Protein AF-A0A7S1KVF6-F1 (afdb_monomer)

Secondary structure (DSSP, 8-state):
---PPPPP-----B----TT-TT---S-HHHHHHHHHHHHTT------TT--EEEEEEEEEGGG--HHHHIIIIIIHHHHTT-EEEEEEEEE--SS-TTT----TTS------GGGTT--HHHHHHHHHHHHHHTT-EEEEEEEESSPPPPPPPPPTTSHHHHHHGGGGSSS-TTT-HHHHHHHHHHHHHHHHHHHHHHHHHHHT---SEEEEEETT----S---GGGS---SS--EEEEE-TTTSSEEEEEEEE-HHHH-

Nearest PDB structures (foldseek):
  7zht-assembly1_A  TM=3.539E-01  e=1.916E+00  Leishmania donovani
  7q6m-assembly1_D  TM=4.493E-01  e=3.341E+00  Yersinia pseudotuberculosis
  8e0u-assembly1_A  TM=3.304E-01  e=4.550E+00  Escherichia coli K-12
  6zjh-assembly1_AAA  TM=2.908E-01  e=3.141E+00  Thermoproteus uzoniensis 768-20

Radius of gyration: 19.55 Å; Cα contacts (8 Å, |Δi|>4): 368; chains: 1; bounding box: 55×50×43 Å

Sequence (261 aa):
KGWAAGPAAADYQTGVANESNASLLGPGWREFKTWLGDASEGKAWGPSPGRPKLAIMLTGLLDRLLLPELLRNVVAASGLQGYDVDIFASFVVDESKSNESHNYGYLSKFVGEPMFKGMGPSNITQAFKRDVERVGGRVARIDVFTQEEDIDPLPEKDSPIFKSRRSRFSEYSPYFTTVGKNVLRRYKTLNGLRQSVEAEAKTMGKNYTWVLEIREDLLWIAPLNLTAFAASRAPQLYAVDCLLYGGLNDKALVYNQEAAS

Organism: Alexandrium catenella (NCBI:txid2925)

Mean predicted aligned error: 9.72 Å

Structure (mmCIF, N/CA/C/O backbone):
data_AF-A0A7S1KVF6-F1
#
_entry.id   AF-A0A7S1KVF6-F1
#
loop_
_atom_site.group_PDB
_atom_site.id
_atom_site.type_symbol
_atom_site.label_atom_id
_atom_site.label_alt_id
_atom_site.label_comp_id
_atom_site.label_asym_id
_atom_site.label_entity_id
_atom_site.label_seq_id
_atom_site.pdbx_PDB_ins_code
_atom_site.Cartn_x
_atom_site.Cartn_y
_atom_site.Cartn_z
_atom_site.occupancy
_atom_site.B_iso_or_equiv
_atom_site.auth_seq_id
_atom_site.auth_comp_id
_atom_site.auth_asym_id
_atom_site.auth_atom_id
_atom_site.pdbx_PDB_model_num
ATOM 1 N N . LYS A 1 1 ? 10.848 26.286 -7.974 1.00 33.97 1 LYS A N 1
ATOM 2 C CA . LYS A 1 1 ? 9.884 26.088 -6.864 1.00 33.97 1 LYS A CA 1
ATOM 3 C C . LYS A 1 1 ? 10.521 25.086 -5.910 1.00 33.97 1 LYS A C 1
ATOM 5 O O . LYS A 1 1 ? 10.804 23.979 -6.343 1.00 33.97 1 LYS A O 1
ATOM 10 N N . GLY A 1 2 ? 10.943 25.552 -4.732 1.00 29.69 2 GLY A N 1
ATOM 11 C CA . GLY A 1 2 ? 11.853 24.830 -3.838 1.00 29.69 2 GLY A CA 1
ATOM 12 C C . GLY A 1 2 ? 11.190 23.642 -3.146 1.00 29.69 2 GLY A C 1
ATOM 13 O O . GLY A 1 2 ? 10.033 23.728 -2.750 1.00 29.69 2 GLY A O 1
ATOM 14 N N . TRP A 1 3 ? 11.937 22.548 -3.016 1.00 25.58 3 TRP A N 1
ATOM 15 C CA . TRP A 1 3 ? 11.570 21.409 -2.183 1.00 25.58 3 TRP A CA 1
ATOM 16 C C . TRP A 1 3 ? 11.795 21.816 -0.726 1.00 25.58 3 TRP A C 1
ATOM 18 O O . TRP A 1 3 ? 12.932 22.068 -0.324 1.00 25.58 3 TRP A O 1
ATOM 28 N N . ALA A 1 4 ? 10.712 21.951 0.037 1.00 26.39 4 ALA A N 1
ATOM 29 C CA . ALA A 1 4 ? 10.795 22.193 1.469 1.00 26.39 4 ALA A CA 1
ATOM 30 C C . ALA A 1 4 ? 11.487 21.000 2.145 1.00 26.39 4 ALA A C 1
ATOM 32 O O . ALA A 1 4 ? 11.212 19.842 1.823 1.00 26.39 4 ALA A O 1
ATOM 33 N N . ALA A 1 5 ? 12.410 21.292 3.060 1.00 27.08 5 ALA A N 1
ATOM 34 C CA . ALA A 1 5 ? 12.981 20.289 3.943 1.00 27.08 5 ALA A CA 1
ATOM 35 C C . ALA A 1 5 ? 11.838 19.645 4.743 1.00 27.08 5 ALA A C 1
ATOM 37 O O . ALA A 1 5 ? 11.073 20.350 5.399 1.00 27.08 5 ALA A O 1
ATOM 38 N N . GLY A 1 6 ? 11.698 18.322 4.633 1.00 26.36 6 GLY A N 1
ATOM 39 C CA . GLY A 1 6 ? 10.741 17.564 5.436 1.00 26.36 6 GLY A CA 1
ATOM 40 C C . GLY A 1 6 ? 11.032 17.711 6.937 1.00 26.36 6 GLY A C 1
ATOM 41 O O . GLY A 1 6 ? 12.170 18.024 7.303 1.00 26.36 6 GLY A O 1
ATOM 42 N N . PRO A 1 7 ? 10.021 17.510 7.799 1.00 28.55 7 PRO A N 1
ATOM 43 C CA . PRO A 1 7 ? 10.177 17.634 9.244 1.00 28.55 7 PRO A CA 1
ATOM 44 C C . PRO A 1 7 ? 11.240 16.668 9.792 1.00 28.55 7 PRO A C 1
ATOM 46 O O . PRO A 1 7 ? 11.512 15.610 9.219 1.00 28.55 7 PRO A O 1
ATOM 49 N N . ALA A 1 8 ? 11.866 17.075 10.900 1.00 27.84 8 ALA A N 1
ATOM 50 C CA . ALA A 1 8 ? 12.828 16.271 11.646 1.00 27.84 8 ALA A CA 1
ATOM 51 C C . ALA A 1 8 ? 12.210 14.920 12.045 1.00 27.84 8 ALA A C 1
ATOM 53 O O . ALA A 1 8 ? 11.024 14.852 12.361 1.00 27.84 8 ALA A O 1
ATOM 54 N N . ALA A 1 9 ? 13.014 13.853 12.002 1.00 30.78 9 ALA A N 1
ATOM 55 C CA . ALA A 1 9 ? 12.584 12.500 12.335 1.00 30.78 9 ALA A CA 1
ATOM 56 C C . ALA A 1 9 ? 11.968 12.467 13.743 1.00 30.78 9 ALA A C 1
ATOM 58 O O . ALA A 1 9 ? 12.658 12.747 14.720 1.00 30.78 9 ALA A O 1
ATOM 59 N N . ALA A 1 10 ? 10.673 12.158 13.829 1.00 33.38 10 ALA A N 1
ATOM 60 C CA . ALA A 1 10 ? 10.020 11.853 15.091 1.00 33.38 10 ALA A CA 1
ATOM 61 C C . ALA A 1 10 ? 10.620 10.565 15.680 1.00 33.38 10 ALA A C 1
ATOM 63 O O . ALA A 1 10 ? 10.941 9.634 14.937 1.00 33.38 10 ALA A O 1
ATOM 64 N N . ASP A 1 11 ? 10.767 10.513 17.004 1.00 34.38 11 ASP A N 1
ATOM 65 C CA . ASP A 1 11 ? 11.158 9.303 17.729 1.00 34.38 11 ASP A CA 1
ATOM 66 C C . ASP A 1 11 ? 10.032 8.261 17.615 1.00 34.38 11 ASP A C 1
ATOM 68 O O . ASP A 1 11 ? 9.058 8.279 18.368 1.00 34.38 11 ASP A O 1
ATOM 72 N N . TYR A 1 12 ? 10.136 7.360 16.635 1.00 35.31 12 TYR A N 1
ATOM 73 C CA . TYR A 1 12 ? 9.217 6.233 16.493 1.00 35.31 12 TYR A CA 1
ATOM 74 C C . TYR A 1 12 ? 9.529 5.184 17.564 1.00 35.31 12 TYR A C 1
ATOM 76 O O . TYR A 1 12 ? 10.631 4.634 17.601 1.00 35.31 12 TYR A O 1
ATOM 84 N N . GLN A 1 13 ? 8.552 4.847 18.407 1.00 39.88 13 GLN A N 1
ATOM 85 C CA . GLN A 1 13 ? 8.639 3.623 19.201 1.00 39.88 13 GLN A CA 1
ATOM 86 C C . GLN A 1 13 ? 8.411 2.425 18.273 1.00 39.88 13 GLN A C 1
ATOM 88 O O . GLN A 1 13 ? 7.281 2.132 17.885 1.00 39.88 13 GLN A O 1
ATOM 93 N N . THR A 1 14 ? 9.485 1.728 17.902 1.00 41.75 14 THR A N 1
ATOM 94 C CA . THR A 1 14 ? 9.395 0.463 17.164 1.00 41.75 14 THR A CA 1
ATOM 95 C C . THR A 1 14 ? 8.993 -0.647 18.127 1.00 41.75 14 THR A C 1
ATOM 97 O O . THR A 1 14 ? 9.817 -1.165 18.881 1.00 41.75 14 THR A O 1
ATOM 100 N N . GLY A 1 15 ? 7.709 -0.998 18.133 1.00 43.75 15 GLY A N 1
ATOM 101 C CA . GLY A 1 15 ? 7.232 -2.205 18.798 1.00 43.75 15 GLY A CA 1
ATOM 102 C C . GLY A 1 15 ? 7.546 -3.424 17.937 1.00 43.75 15 GLY A C 1
ATOM 103 O O . GLY A 1 15 ? 6.898 -3.624 16.913 1.00 43.75 15 GLY A O 1
ATOM 104 N N . VAL A 1 16 ? 8.520 -4.240 18.341 1.00 40.75 16 VAL A N 1
ATOM 105 C CA . VAL A 1 16 ? 8.741 -5.565 17.743 1.00 40.75 16 VAL A CA 1
ATOM 106 C C . VAL A 1 16 ? 7.695 -6.511 18.330 1.00 40.75 16 VAL A C 1
ATOM 108 O O . VAL A 1 16 ? 7.648 -6.724 19.544 1.00 40.75 16 VAL A O 1
ATOM 111 N N . ALA A 1 17 ? 6.815 -7.048 17.487 1.00 41.59 17 ALA A N 1
ATOM 112 C CA . ALA A 1 17 ? 5.884 -8.086 17.905 1.00 41.59 17 ALA A CA 1
ATOM 113 C C . ALA A 1 17 ? 6.669 -9.396 18.090 1.00 41.59 17 ALA A C 1
ATOM 115 O O . ALA A 1 17 ? 7.016 -10.051 17.114 1.00 41.59 17 ALA A O 1
ATOM 116 N N . ASN A 1 18 ? 6.977 -9.763 19.339 1.00 33.62 18 ASN A N 1
ATOM 117 C CA . ASN A 1 18 ? 7.658 -11.024 19.651 1.00 33.62 18 ASN A CA 1
ATOM 118 C C . ASN A 1 18 ? 6.886 -12.242 19.101 1.00 33.62 18 ASN A C 1
ATOM 120 O O . ASN A 1 18 ? 5.662 -12.327 19.225 1.00 33.62 18 ASN A O 1
ATOM 124 N N . GLU A 1 19 ? 7.629 -13.227 18.584 1.00 34.41 19 GLU A N 1
ATOM 125 C CA . GLU A 1 19 ? 7.144 -14.491 17.996 1.00 34.41 19 GLU A CA 1
ATOM 126 C C . GLU A 1 19 ? 6.328 -15.393 18.954 1.00 34.41 19 GLU A C 1
ATOM 128 O O . GLU A 1 19 ? 5.791 -16.417 18.538 1.00 34.41 19 GLU A O 1
ATOM 133 N N . SER A 1 20 ? 6.167 -15.033 20.232 1.00 34.28 20 SER A N 1
ATOM 134 C CA . SER A 1 20 ? 5.400 -15.820 21.209 1.00 34.28 20 SER A CA 1
ATOM 135 C C . SER A 1 20 ? 3.870 -15.687 21.093 1.00 34.28 20 SER A C 1
ATOM 137 O O . SER A 1 20 ? 3.145 -16.348 21.836 1.00 34.28 20 SER A O 1
ATOM 139 N N . ASN A 1 21 ? 3.350 -14.907 20.138 1.00 37.34 21 ASN A N 1
ATOM 140 C CA . ASN A 1 21 ? 1.911 -14.749 19.883 1.00 37.34 21 ASN A CA 1
ATOM 141 C C . ASN A 1 21 ? 1.378 -15.734 18.824 1.00 37.34 21 ASN A C 1
ATOM 143 O O . ASN A 1 21 ? 0.768 -15.348 17.827 1.00 37.34 21 ASN A O 1
ATOM 147 N N . ALA A 1 22 ? 1.519 -17.037 19.078 1.00 30.42 22 ALA A N 1
ATOM 148 C CA . ALA A 1 22 ? 0.840 -18.093 18.311 1.00 30.42 22 ALA A CA 1
ATOM 149 C C . ALA A 1 22 ? -0.709 -18.059 18.433 1.00 30.42 22 ALA A C 1
ATOM 151 O O . ALA A 1 22 ? -1.401 -18.898 17.861 1.00 30.42 22 ALA A O 1
ATOM 152 N N . SER A 1 23 ? -1.271 -17.078 19.150 1.00 33.62 23 SER A N 1
ATOM 153 C CA . SER A 1 23 ? -2.709 -16.815 19.304 1.00 33.62 23 SER A CA 1
ATOM 154 C C . SER A 1 23 ? -3.305 -15.879 18.237 1.00 33.62 23 SER A C 1
ATOM 156 O O . SER A 1 23 ? -4.476 -15.520 18.328 1.00 33.62 23 SER A O 1
ATOM 158 N N . LEU A 1 24 ? -2.541 -15.491 17.207 1.00 40.56 24 LEU A N 1
ATOM 159 C CA . LEU A 1 24 ? -3.017 -14.641 16.099 1.00 40.56 24 LEU A CA 1
ATOM 160 C C . LEU A 1 24 ? -3.924 -15.366 15.085 1.00 40.56 24 LEU A C 1
ATOM 162 O O . LEU A 1 24 ? -4.437 -14.739 14.160 1.00 40.56 24 LEU A O 1
ATOM 166 N N . LEU A 1 25 ? -4.135 -16.675 15.237 1.00 40.75 25 LEU A N 1
ATOM 167 C CA . LEU A 1 25 ? -4.998 -17.454 14.353 1.00 40.75 25 LEU A CA 1
ATOM 168 C C . LEU A 1 25 ? -6.457 -17.336 14.807 1.00 40.75 25 LEU A C 1
ATOM 170 O O . LEU A 1 25 ? -6.863 -17.916 15.812 1.00 40.75 25 LEU A O 1
ATOM 174 N N . GLY A 1 26 ? -7.233 -16.557 14.053 1.00 45.88 26 GLY A N 1
ATOM 175 C CA . GLY A 1 26 ? -8.686 -16.477 14.189 1.00 45.88 26 GLY A CA 1
ATOM 176 C C . GLY A 1 26 ? -9.415 -17.789 13.833 1.00 45.88 26 GLY A C 1
ATOM 177 O O . GLY A 1 26 ? -8.770 -18.787 13.502 1.00 45.88 26 GLY A O 1
ATOM 178 N N . PRO A 1 27 ? -10.762 -17.790 13.896 1.00 43.47 27 PRO A N 1
ATOM 179 C CA . PRO A 1 27 ? -11.612 -18.952 13.617 1.00 43.47 27 PRO A CA 1
ATOM 180 C C . PRO A 1 27 ? -11.257 -19.690 12.311 1.00 43.47 27 PRO A C 1
ATOM 182 O O . PRO A 1 27 ? -10.791 -19.101 11.332 1.00 43.47 27 PRO A O 1
ATOM 185 N N . GLY A 1 28 ? -11.442 -21.010 12.313 1.00 49.34 28 GLY A N 1
ATOM 186 C CA . GLY A 1 28 ? -10.922 -21.920 11.294 1.00 49.34 28 GLY A CA 1
ATOM 187 C C . GLY A 1 28 ? -11.651 -21.840 9.946 1.00 49.34 28 GLY A C 1
ATOM 188 O O . GLY A 1 28 ? -12.808 -21.449 9.840 1.00 49.34 28 GLY A O 1
ATOM 189 N N . TRP A 1 29 ? -10.996 -22.314 8.879 1.00 46.66 29 TRP A N 1
ATOM 190 C CA . TRP A 1 29 ? -11.470 -22.284 7.478 1.00 46.66 29 TRP A CA 1
ATOM 191 C C . TRP A 1 29 ? -12.906 -22.792 7.226 1.00 46.66 29 TRP A C 1
ATOM 193 O O . TRP A 1 29 ? -13.547 -22.382 6.256 1.00 46.66 29 TRP A O 1
ATOM 203 N N . ARG A 1 30 ? -13.433 -23.685 8.075 1.00 48.66 30 ARG A N 1
ATOM 204 C CA . ARG A 1 30 ? -14.819 -24.174 7.957 1.00 48.66 30 ARG A CA 1
ATOM 205 C C . ARG A 1 30 ? -15.843 -23.079 8.253 1.00 48.66 30 ARG A C 1
ATOM 207 O O . ARG A 1 30 ? -16.837 -23.002 7.544 1.00 48.66 30 ARG A O 1
ATOM 214 N N . GLU A 1 31 ? -15.570 -22.214 9.222 1.00 56.81 31 GLU A N 1
ATOM 215 C CA . GLU A 1 31 ? -16.449 -21.097 9.586 1.00 56.81 31 GLU A CA 1
ATOM 216 C C . GLU A 1 31 ? -16.456 -20.038 8.477 1.00 56.81 31 GLU A C 1
ATOM 218 O O . GLU A 1 31 ? -17.508 -19.512 8.130 1.00 56.81 31 GLU A O 1
ATOM 223 N N . PHE A 1 32 ? -15.314 -19.827 7.813 1.00 51.16 32 PHE A N 1
ATOM 224 C CA . PHE A 1 32 ? -15.203 -18.914 6.674 1.00 51.16 32 PHE A CA 1
ATOM 225 C C . PHE A 1 32 ? -16.006 -19.359 5.436 1.00 51.16 32 PHE A C 1
ATOM 227 O O . PHE A 1 32 ? -16.568 -18.522 4.735 1.00 51.16 32 PHE A O 1
ATOM 234 N N . LYS A 1 33 ? -16.090 -20.667 5.142 1.00 54.28 33 LYS A N 1
ATOM 235 C CA . LYS A 1 33 ? -16.882 -21.174 4.002 1.00 54.28 33 LYS A CA 1
ATOM 236 C C . LYS A 1 33 ? -18.385 -21.057 4.229 1.00 54.28 33 LYS A C 1
ATOM 238 O O . LYS A 1 33 ? -19.089 -20.640 3.315 1.00 54.28 33 LYS A O 1
ATOM 243 N N . THR A 1 34 ? -18.856 -21.413 5.422 1.00 56.88 34 THR A N 1
ATOM 244 C CA . THR A 1 34 ? -20.258 -21.208 5.809 1.00 56.88 34 THR A CA 1
ATOM 245 C C . THR A 1 34 ? -20.595 -19.718 5.761 1.00 56.88 34 THR A C 1
ATOM 247 O O . THR A 1 34 ? -21.601 -19.336 5.181 1.00 56.88 34 THR A O 1
ATOM 250 N N . TRP A 1 35 ? -19.672 -18.868 6.220 1.00 53.66 35 TRP A N 1
ATOM 251 C CA . TRP A 1 35 ? -19.816 -17.416 6.173 1.00 53.66 35 TRP A CA 1
ATOM 252 C C . TRP A 1 35 ? -19.818 -16.821 4.759 1.00 53.66 35 TRP A C 1
ATOM 254 O O . TRP A 1 35 ? -20.601 -15.920 4.494 1.00 53.66 35 TRP A O 1
ATOM 264 N N . LEU A 1 36 ? -18.992 -17.305 3.824 1.00 54.81 36 LEU A N 1
ATOM 265 C CA . LEU A 1 36 ? -19.096 -16.897 2.414 1.00 54.81 36 LEU A CA 1
ATOM 266 C C . LEU A 1 36 ? -20.458 -17.284 1.815 1.00 54.81 36 LEU A C 1
ATOM 268 O O . LEU A 1 36 ? -20.965 -16.563 0.956 1.00 54.81 36 LEU A O 1
ATOM 272 N N . GLY A 1 37 ? -21.042 -18.391 2.285 1.00 57.91 37 GLY A N 1
ATOM 273 C CA . GLY A 1 37 ? -22.435 -18.752 2.023 1.00 57.91 37 GLY A CA 1
ATOM 274 C C . GLY A 1 37 ? -23.397 -17.689 2.556 1.00 57.91 37 GLY A C 1
ATOM 275 O O . GLY A 1 37 ? -24.132 -17.099 1.773 1.00 57.91 37 GLY A O 1
ATOM 276 N N . ASP A 1 38 ? -23.309 -17.342 3.839 1.00 50.84 38 ASP A N 1
ATOM 277 C CA . ASP A 1 38 ? -24.191 -16.352 4.480 1.00 50.84 38 ASP A CA 1
ATOM 278 C C . ASP A 1 38 ? -24.010 -14.917 3.930 1.00 50.84 38 ASP A C 1
ATOM 280 O O . ASP A 1 38 ? -24.962 -14.144 3.823 1.00 50.84 38 ASP A O 1
ATOM 284 N N . ALA A 1 39 ? -22.791 -14.538 3.535 1.00 50.88 39 ALA A N 1
ATOM 285 C CA . ALA A 1 39 ? -22.498 -13.268 2.871 1.00 50.88 39 ALA A CA 1
ATOM 286 C C . ALA A 1 39 ? -23.101 -13.221 1.456 1.00 50.88 39 ALA A C 1
ATOM 288 O O . ALA A 1 39 ? -23.556 -12.165 1.010 1.00 50.88 39 ALA A O 1
ATOM 289 N N . SER A 1 40 ? -23.167 -14.369 0.768 1.00 48.00 40 SER A N 1
ATOM 290 C CA . SER A 1 40 ? -23.869 -14.496 -0.514 1.00 48.00 40 SER A CA 1
ATOM 291 C C . SER A 1 40 ? -25.397 -14.419 -0.380 1.00 48.00 40 SER A C 1
ATOM 293 O O . SER A 1 40 ? -26.068 -14.094 -1.358 1.00 48.00 40 SER A O 1
ATOM 295 N N . GLU A 1 41 ? -25.942 -14.596 0.831 1.00 51.66 41 GLU A N 1
ATOM 296 C CA . GLU A 1 41 ? -27.362 -14.382 1.154 1.00 51.66 41 GLU A CA 1
ATOM 297 C C . GLU A 1 41 ? -27.722 -12.906 1.434 1.00 51.66 41 GLU A C 1
ATOM 299 O O . GLU A 1 41 ? -28.835 -12.589 1.852 1.00 51.66 41 GLU A O 1
ATOM 304 N N . GLY A 1 42 ? -26.818 -11.958 1.157 1.00 44.03 42 GLY A N 1
ATOM 305 C CA . GLY A 1 42 ? -27.186 -10.545 1.020 1.00 44.03 42 GLY A CA 1
ATOM 306 C C . GLY A 1 42 ? -27.253 -9.737 2.318 1.00 44.03 42 GLY A C 1
ATOM 307 O O . GLY A 1 42 ? -27.681 -8.581 2.284 1.00 44.03 42 GLY A O 1
ATOM 308 N N . LYS A 1 43 ? -26.751 -10.251 3.450 1.00 50.19 43 LYS A N 1
ATOM 309 C CA . LYS A 1 43 ? -26.356 -9.389 4.582 1.00 50.19 43 LYS A CA 1
ATOM 310 C C . LYS A 1 43 ? -25.032 -8.697 4.250 1.00 50.19 43 LYS A C 1
ATOM 312 O O . LYS A 1 43 ? -23.987 -8.976 4.831 1.00 50.19 43 LYS A O 1
ATOM 317 N N . ALA A 1 44 ? -25.082 -7.792 3.276 1.00 54.53 44 ALA A N 1
ATOM 318 C CA . ALA A 1 44 ? -23.981 -6.889 3.001 1.00 54.53 44 ALA A CA 1
ATOM 319 C C . ALA A 1 44 ? -23.715 -6.078 4.275 1.00 54.53 44 ALA A C 1
ATOM 321 O O . ALA A 1 44 ? -24.580 -5.332 4.743 1.00 54.53 44 ALA A O 1
ATOM 322 N N . TRP A 1 45 ? -22.527 -6.247 4.852 1.00 60.16 45 TRP A N 1
ATOM 323 C CA . TRP A 1 45 ? -22.025 -5.398 5.925 1.00 60.16 45 TRP A CA 1
ATOM 324 C C . TRP A 1 45 ? -21.706 -4.037 5.317 1.00 60.16 45 TRP A C 1
ATOM 326 O O . TRP A 1 45 ? -20.561 -3.727 5.008 1.00 60.16 45 TRP A O 1
ATOM 336 N N . GLY A 1 46 ? -22.755 -3.258 5.060 1.00 58.12 46 GLY A N 1
ATOM 337 C CA . GLY A 1 46 ? -22.616 -1.884 4.618 1.00 58.12 46 GLY A CA 1
ATOM 338 C C . GLY A 1 46 ? -21.862 -1.062 5.667 1.00 58.12 46 GLY A C 1
ATOM 339 O O . GLY A 1 46 ? -21.816 -1.448 6.841 1.00 58.12 46 GLY A O 1
ATOM 340 N N . PRO A 1 47 ? -21.276 0.073 5.260 1.00 65.62 47 PRO A N 1
ATOM 341 C CA . PRO A 1 47 ? -20.626 0.982 6.190 1.00 65.62 47 PRO A CA 1
ATOM 342 C C . PRO A 1 47 ? -21.614 1.380 7.290 1.00 65.62 47 PRO A C 1
ATOM 344 O O . PRO A 1 47 ? -22.689 1.914 7.000 1.00 65.62 47 PRO A O 1
ATOM 347 N N . SER A 1 48 ? -21.257 1.126 8.550 1.00 72.62 48 SER A N 1
ATOM 34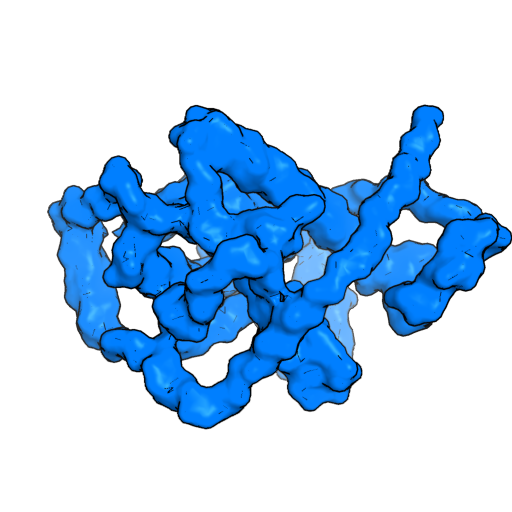8 C CA . SER A 1 48 ? -22.107 1.496 9.686 1.00 72.62 48 SER A CA 1
ATOM 349 C C . SER A 1 48 ? -21.545 2.733 10.382 1.00 72.62 48 SER A C 1
ATOM 351 O O . SER A 1 48 ? -20.348 2.777 10.695 1.00 72.62 48 SER A O 1
ATOM 353 N N . PRO A 1 49 ? -22.387 3.730 10.709 1.00 77.94 49 PRO A N 1
ATOM 354 C CA . PRO A 1 49 ? -21.966 4.867 11.516 1.00 77.94 49 PRO A CA 1
ATOM 355 C C . PRO A 1 49 ? -21.270 4.394 12.801 1.00 77.94 49 PRO A C 1
ATOM 357 O O . PRO A 1 49 ? -21.788 3.554 13.531 1.00 77.94 49 PRO A O 1
ATOM 360 N N . GLY A 1 50 ? -20.071 4.918 13.061 1.00 85.88 50 GLY A N 1
ATOM 361 C CA . GLY A 1 50 ? -19.306 4.622 14.279 1.00 85.88 50 GLY A CA 1
ATOM 362 C C . GLY A 1 50 ? -18.281 3.482 14.198 1.00 85.88 50 GLY A C 1
ATOM 363 O O . GLY A 1 50 ? -17.351 3.502 14.998 1.00 85.88 50 GLY A O 1
ATOM 364 N N . ARG A 1 51 ? -18.326 2.573 13.212 1.00 91.75 51 ARG A N 1
ATOM 365 C CA . ARG A 1 51 ? -17.328 1.481 13.102 1.00 91.75 51 ARG A CA 1
ATOM 366 C C . ARG A 1 51 ? -15.908 1.996 12.823 1.00 91.75 51 ARG A C 1
ATOM 368 O O . ARG A 1 51 ? -15.773 2.951 12.050 1.00 91.75 51 ARG A O 1
ATOM 375 N N . PRO A 1 52 ? -14.847 1.430 13.428 1.00 94.12 52 PRO A N 1
ATOM 376 C CA . PRO A 1 52 ? -13.477 1.803 13.083 1.00 94.12 52 PRO A CA 1
ATOM 377 C C . PRO A 1 52 ? -13.197 1.487 11.607 1.00 94.12 52 PRO A C 1
ATOM 379 O O . PRO A 1 52 ? -13.813 0.595 11.025 1.00 94.12 52 PRO A O 1
ATOM 382 N N . LYS A 1 53 ? -12.292 2.242 10.984 1.00 95.19 53 LYS A N 1
ATOM 383 C CA . LYS A 1 53 ? -11.998 2.115 9.549 1.00 95.19 53 LYS A CA 1
ATOM 384 C C . LYS A 1 53 ? -10.567 1.645 9.319 1.00 95.19 53 LYS A C 1
ATOM 386 O O . LYS A 1 53 ? -9.651 2.152 9.965 1.00 95.19 53 LYS A O 1
ATOM 391 N N . LEU A 1 54 ? -10.391 0.722 8.378 1.00 96.81 54 LEU A N 1
ATOM 392 C CA . LEU A 1 54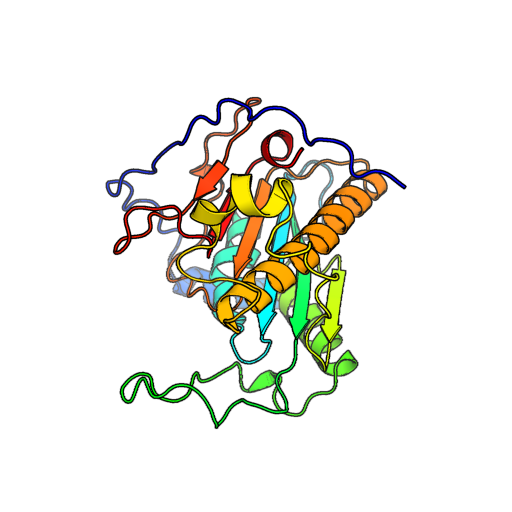 ? -9.095 0.299 7.854 1.00 96.81 54 LEU A CA 1
ATOM 393 C C . LEU A 1 54 ? -8.950 0.814 6.418 1.00 96.81 54 LEU A C 1
ATOM 395 O O . LEU A 1 54 ? -9.772 0.476 5.568 1.00 96.81 54 LEU A O 1
ATOM 399 N N . ALA A 1 55 ? -7.896 1.579 6.142 1.00 97.69 55 ALA A N 1
ATOM 400 C CA . ALA A 1 55 ? -7.453 1.839 4.775 1.00 97.69 55 ALA A CA 1
ATOM 401 C C . ALA A 1 55 ? -6.395 0.805 4.381 1.00 97.69 55 ALA A C 1
ATOM 403 O O . ALA A 1 55 ? -5.416 0.627 5.099 1.00 97.69 55 ALA A O 1
ATOM 404 N N . ILE A 1 56 ? -6.557 0.153 3.234 1.00 97.94 56 ILE A N 1
ATOM 405 C CA . ILE A 1 56 ? -5.544 -0.732 2.655 1.00 97.94 56 ILE A CA 1
ATOM 406 C C . ILE A 1 56 ? -4.955 -0.037 1.433 1.00 97.94 56 ILE A C 1
ATOM 408 O O . ILE A 1 56 ? -5.671 0.211 0.465 1.00 97.94 56 ILE A O 1
ATOM 412 N N . MET A 1 57 ? -3.659 0.256 1.463 1.00 98.19 57 MET A N 1
ATOM 413 C CA . MET A 1 57 ? -2.908 0.737 0.308 1.00 98.19 57 MET A CA 1
ATOM 414 C C . MET A 1 57 ? -2.161 -0.421 -0.334 1.00 98.19 57 MET A C 1
ATOM 416 O O . MET A 1 57 ? -1.313 -1.051 0.296 1.00 98.19 57 MET A O 1
ATOM 420 N N . LEU A 1 58 ? -2.476 -0.679 -1.596 1.00 97.50 58 LEU A N 1
ATOM 421 C CA . LEU A 1 58 ? -1.962 -1.807 -2.352 1.00 97.50 58 LEU A CA 1
ATOM 422 C C . LEU A 1 58 ? -1.305 -1.312 -3.637 1.00 97.50 58 LEU A C 1
ATOM 424 O O . LEU A 1 58 ? -1.936 -0.663 -4.466 1.00 97.50 58 LEU A O 1
ATOM 428 N N . THR A 1 59 ? -0.028 -1.623 -3.807 1.00 95.94 59 THR A N 1
ATOM 429 C CA . THR A 1 59 ? 0.753 -1.219 -4.979 1.00 95.94 59 THR A CA 1
ATOM 430 C C . THR A 1 59 ? 1.539 -2.402 -5.511 1.00 95.94 59 THR A C 1
ATOM 432 O O . THR A 1 59 ? 2.017 -3.214 -4.723 1.00 95.94 59 THR A O 1
ATOM 435 N N . GLY A 1 60 ? 1.736 -2.467 -6.828 1.00 93.56 60 GLY A N 1
ATOM 436 C CA . GLY A 1 60 ? 2.626 -3.464 -7.418 1.00 93.56 60 GLY A CA 1
ATOM 437 C C . GLY A 1 60 ? 2.274 -3.860 -8.841 1.00 93.56 60 GLY A C 1
ATOM 438 O O . GLY A 1 60 ? 1.633 -3.105 -9.576 1.00 93.56 60 GLY A O 1
ATOM 439 N N . LEU A 1 61 ? 2.711 -5.055 -9.228 1.00 92.00 61 LEU A N 1
ATOM 440 C CA . LEU A 1 61 ? 2.382 -5.639 -10.523 1.00 92.00 61 LEU A CA 1
ATOM 441 C C . LEU A 1 61 ? 1.110 -6.488 -10.433 1.00 92.00 61 LEU A C 1
ATOM 443 O O . LEU A 1 61 ? 0.958 -7.324 -9.544 1.00 92.00 61 LEU A O 1
ATOM 447 N N . LEU A 1 62 ? 0.178 -6.301 -11.365 1.00 92.31 62 LEU A N 1
ATOM 448 C CA . LEU A 1 62 ? -1.090 -7.033 -11.326 1.00 92.31 62 LEU A CA 1
ATOM 449 C C . LEU A 1 62 ? -0.894 -8.553 -11.457 1.00 92.31 62 LEU A C 1
ATOM 451 O O . LEU A 1 62 ? -1.623 -9.332 -10.851 1.00 92.31 62 LEU A O 1
ATOM 455 N N . ASP A 1 63 ? 0.115 -8.972 -12.217 1.00 88.00 63 ASP A N 1
ATOM 456 C CA . ASP A 1 63 ? 0.492 -10.371 -12.427 1.00 88.00 63 ASP A CA 1
ATOM 457 C C . ASP A 1 63 ? 1.151 -11.022 -11.201 1.00 88.00 63 ASP A C 1
ATOM 459 O O . ASP A 1 63 ? 1.475 -12.201 -11.233 1.00 88.00 63 ASP A O 1
ATOM 463 N N . ARG A 1 64 ? 1.377 -10.284 -10.117 1.00 89.06 64 ARG A N 1
ATOM 464 C CA . ARG A 1 64 ? 1.903 -10.822 -8.857 1.00 89.06 64 ARG A CA 1
ATOM 465 C C . ARG A 1 64 ? 0.911 -10.735 -7.713 1.00 89.06 64 ARG A C 1
ATOM 467 O O . ARG A 1 64 ? 1.200 -11.237 -6.631 1.00 89.06 64 ARG A O 1
ATOM 474 N N . LEU A 1 65 ? -0.232 -10.100 -7.953 1.00 92.31 65 LEU A N 1
ATOM 475 C CA . LEU A 1 65 ? -1.269 -9.908 -6.960 1.00 92.31 65 LEU A CA 1
ATOM 476 C C . LEU A 1 65 ? -1.799 -11.257 -6.476 1.00 92.31 65 LEU A C 1
ATOM 478 O O . LEU A 1 65 ? -2.340 -12.009 -7.272 1.00 92.31 65 LEU A O 1
ATOM 482 N N . LEU A 1 66 ? -1.724 -11.516 -5.173 1.00 92.44 66 LEU A N 1
ATOM 483 C CA . LEU A 1 66 ? -2.352 -12.670 -4.518 1.00 92.44 66 LEU A CA 1
ATOM 484 C C . LEU A 1 66 ? -3.727 -12.275 -3.957 1.00 92.44 66 LEU A C 1
ATOM 486 O O . LEU A 1 66 ? -3.912 -12.084 -2.749 1.00 92.44 66 LEU A O 1
ATOM 490 N N . LEU A 1 67 ? -4.693 -12.049 -4.856 1.00 93.31 67 LEU A N 1
ATOM 491 C CA . LEU A 1 67 ? -5.987 -11.461 -4.493 1.00 93.31 67 LEU A CA 1
ATOM 492 C C . LEU A 1 67 ? -6.822 -12.342 -3.542 1.00 93.31 67 LEU A C 1
ATOM 494 O O . LEU A 1 67 ? -7.330 -11.802 -2.559 1.00 93.31 67 LEU A O 1
ATOM 498 N N . PRO A 1 68 ? -6.995 -13.660 -3.757 1.00 93.31 68 PRO A N 1
ATOM 499 C CA . PRO A 1 68 ? -7.808 -14.504 -2.884 1.00 93.31 68 PRO A CA 1
ATOM 500 C C . PRO A 1 68 ? -7.330 -14.490 -1.431 1.00 93.31 68 PRO A C 1
ATOM 502 O O . PRO A 1 68 ? -8.147 -14.372 -0.514 1.00 93.31 68 PRO A O 1
ATOM 505 N N . GLU A 1 69 ? -6.017 -14.569 -1.208 1.00 92.75 69 GLU A N 1
ATOM 506 C CA . GLU A 1 69 ? -5.408 -14.489 0.116 1.00 92.75 69 GLU A CA 1
ATOM 507 C C . GLU A 1 69 ? -5.639 -13.126 0.751 1.00 92.75 69 GLU A C 1
ATOM 509 O O . GLU A 1 69 ? -6.049 -13.075 1.909 1.00 92.75 69 GLU A O 1
ATOM 514 N N . LEU A 1 70 ? -5.448 -12.039 -0.000 1.00 95.19 70 LEU A N 1
ATOM 515 C CA . LEU A 1 70 ? -5.737 -10.690 0.475 1.00 95.19 70 LEU A CA 1
ATOM 516 C C . LEU A 1 70 ? -7.208 -10.545 0.898 1.00 95.19 70 LEU A C 1
ATOM 518 O O . LEU A 1 70 ? -7.504 -10.105 2.011 1.00 95.19 70 LEU A O 1
ATOM 522 N N . LEU A 1 71 ? -8.142 -10.937 0.031 1.00 95.75 71 LEU A N 1
ATOM 523 C CA . LEU A 1 71 ? -9.575 -10.807 0.294 1.00 95.75 71 LEU A CA 1
ATOM 524 C C . LEU A 1 71 ? -10.000 -11.625 1.515 1.00 95.75 71 LEU A C 1
ATOM 526 O O . LEU A 1 71 ? -10.732 -11.128 2.368 1.00 95.75 71 LEU A O 1
ATOM 530 N N . ARG A 1 72 ? -9.520 -12.866 1.627 1.00 94.62 72 ARG A N 1
ATOM 531 C CA . ARG A 1 72 ? -9.848 -13.760 2.742 1.00 94.62 72 ARG A CA 1
ATOM 532 C C . ARG A 1 72 ? -9.209 -13.307 4.049 1.00 94.62 72 ARG A C 1
ATOM 534 O O . ARG A 1 72 ? -9.894 -13.145 5.054 1.00 94.62 72 ARG A O 1
ATOM 541 N N . ASN A 1 73 ? -7.889 -13.175 4.045 1.00 96.25 73 ASN A N 1
ATOM 542 C CA . ASN A 1 73 ? -7.107 -13.072 5.269 1.00 96.25 73 ASN A CA 1
ATOM 543 C C . ASN A 1 73 ? -6.958 -11.631 5.748 1.00 96.25 73 ASN A C 1
ATOM 545 O O . ASN A 1 73 ? -6.616 -11.428 6.903 1.00 96.25 73 ASN A O 1
ATOM 549 N N . VAL A 1 74 ? -7.246 -10.632 4.915 1.00 96.31 74 VAL A N 1
ATOM 550 C CA . VAL A 1 74 ? -7.147 -9.224 5.313 1.00 96.31 74 VAL A CA 1
ATOM 551 C C . VAL A 1 74 ? -8.511 -8.556 5.288 1.00 96.31 74 VAL A C 1
ATOM 553 O O . VAL A 1 74 ? -8.970 -8.093 6.330 1.00 96.31 74 VAL A O 1
ATOM 556 N N . VAL A 1 75 ? -9.179 -8.523 4.131 1.00 97.06 75 VAL A N 1
ATOM 557 C CA . VAL A 1 75 ? -10.419 -7.746 3.958 1.00 97.06 75 VAL A CA 1
ATOM 558 C C . VAL A 1 75 ? -11.559 -8.347 4.779 1.00 97.06 75 VAL A C 1
ATOM 560 O O . VAL A 1 75 ? -12.069 -7.696 5.691 1.00 97.06 75 VAL A O 1
ATOM 563 N N . ALA A 1 76 ? -11.907 -9.609 4.522 1.00 95.75 76 ALA A N 1
ATOM 564 C CA . ALA A 1 76 ? -12.973 -10.290 5.249 1.00 95.75 76 ALA A CA 1
ATOM 565 C C . ALA A 1 76 ? -12.639 -10.419 6.744 1.00 95.75 76 ALA A C 1
ATOM 567 O O . ALA A 1 76 ? -13.478 -10.126 7.594 1.00 95.75 76 ALA A O 1
ATOM 568 N N . ALA A 1 77 ? -11.396 -10.786 7.075 1.00 95.75 77 ALA A N 1
ATOM 569 C CA . ALA A 1 77 ? -10.939 -10.906 8.459 1.00 95.75 77 ALA A CA 1
ATOM 570 C C . ALA A 1 77 ? -11.072 -9.592 9.253 1.00 95.75 77 ALA A C 1
ATOM 572 O O . ALA A 1 77 ? -11.501 -9.612 10.407 1.00 95.75 77 ALA A O 1
ATOM 573 N N . SER A 1 78 ? -10.751 -8.446 8.646 1.00 96.50 78 SER A N 1
ATOM 574 C CA . SER A 1 78 ? -10.927 -7.130 9.276 1.00 96.50 78 SER A CA 1
ATOM 575 C C . SER A 1 78 ? -12.406 -6.765 9.416 1.00 96.50 78 SER A C 1
ATOM 577 O O . SER A 1 78 ? -12.824 -6.256 10.457 1.00 96.50 78 SER A O 1
ATOM 579 N N . GLY A 1 79 ? -13.220 -7.096 8.408 1.00 95.06 79 GLY A N 1
ATOM 580 C CA . GLY A 1 79 ? -14.675 -6.945 8.461 1.00 95.06 79 GLY A CA 1
ATOM 581 C C . GLY A 1 79 ? -15.305 -7.701 9.635 1.00 95.06 79 GLY A C 1
ATOM 582 O O . GLY A 1 79 ? -16.110 -7.129 10.371 1.00 95.06 79 GLY A O 1
ATOM 583 N N . LEU A 1 80 ? -14.871 -8.945 9.869 1.00 92.75 80 LEU A N 1
ATOM 584 C CA . LEU A 1 80 ? -15.298 -9.783 11.000 1.00 92.75 80 LEU A CA 1
ATOM 585 C C . LEU A 1 80 ? -14.904 -9.205 12.367 1.00 92.75 80 LEU A C 1
ATOM 587 O O . LEU A 1 80 ? -15.592 -9.440 13.355 1.00 92.75 80 LEU A O 1
ATOM 591 N N . GLN A 1 81 ? -13.835 -8.413 12.424 1.00 93.81 81 GLN A N 1
ATOM 592 C CA . GLN A 1 81 ? -13.421 -7.683 13.628 1.00 93.81 81 GLN A CA 1
ATOM 593 C C . GLN A 1 81 ? -14.177 -6.361 13.821 1.00 93.81 81 GLN A C 1
ATOM 595 O O . GLN A 1 81 ? -13.856 -5.591 14.723 1.00 93.81 81 GLN A O 1
ATOM 600 N N . GLY A 1 82 ? -15.175 -6.070 12.982 1.00 94.19 82 GLY A N 1
ATOM 601 C CA . GLY A 1 82 ? -15.992 -4.869 13.100 1.00 94.19 82 GLY A CA 1
ATOM 602 C C . GLY A 1 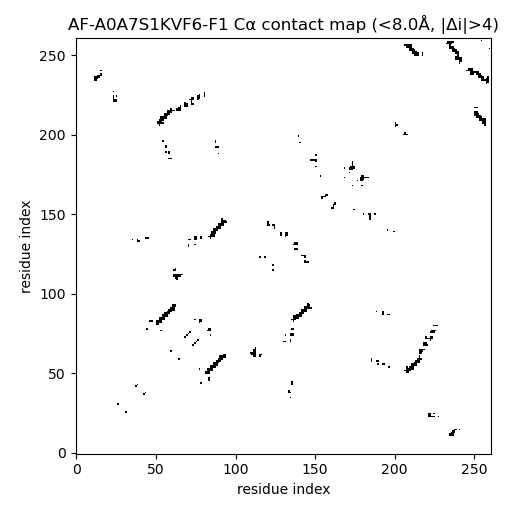82 ? -15.417 -3.640 12.397 1.00 94.19 82 GLY A C 1
ATOM 603 O O . GLY A 1 82 ? -15.953 -2.550 12.589 1.00 94.19 82 GLY A O 1
ATOM 604 N N . TYR A 1 83 ? -14.405 -3.786 11.536 1.00 95.12 83 TYR A N 1
ATOM 605 C CA . TYR A 1 83 ? -13.868 -2.673 10.743 1.00 95.12 83 TYR A CA 1
ATOM 606 C C . TYR A 1 83 ? -14.627 -2.497 9.427 1.00 95.12 83 TYR A C 1
ATOM 608 O O . TYR A 1 83 ? -15.034 -3.481 8.814 1.00 95.12 83 TYR A O 1
ATOM 616 N N . ASP A 1 84 ? -14.790 -1.253 8.982 1.00 96.00 84 ASP A N 1
ATOM 617 C CA . ASP A 1 84 ? -15.124 -0.955 7.586 1.00 96.00 84 ASP A CA 1
ATOM 618 C C . ASP A 1 84 ? -13.810 -0.836 6.796 1.00 96.00 84 ASP A C 1
ATOM 620 O O . ASP A 1 84 ? -12.909 -0.093 7.200 1.00 96.00 84 ASP A O 1
ATOM 624 N N . VAL A 1 85 ? -13.687 -1.569 5.687 1.00 96.94 85 VAL A N 1
ATOM 625 C CA . VAL A 1 85 ? -12.430 -1.688 4.932 1.00 96.94 85 VAL A CA 1
ATOM 626 C C . VAL A 1 85 ? -12.522 -0.944 3.605 1.00 96.94 85 VAL A C 1
ATOM 628 O O . VAL A 1 85 ? -13.334 -1.299 2.752 1.00 96.94 85 VAL A O 1
ATOM 631 N N . ASP A 1 86 ? -11.642 0.036 3.415 1.00 98.00 86 ASP A N 1
ATOM 632 C CA . ASP A 1 86 ? -11.501 0.801 2.178 1.00 98.00 86 ASP A CA 1
ATOM 633 C C . ASP A 1 86 ? -10.162 0.463 1.504 1.00 98.00 86 ASP A C 1
ATOM 635 O O . ASP A 1 86 ? -9.101 0.571 2.118 1.00 98.00 86 ASP A O 1
ATOM 639 N N . ILE A 1 87 ? -10.196 0.050 0.237 1.00 98.50 87 ILE A N 1
ATOM 640 C CA . ILE A 1 87 ? -9.006 -0.303 -0.547 1.00 98.50 87 ILE A CA 1
ATOM 641 C C . ILE A 1 87 ? -8.656 0.818 -1.526 1.00 98.50 87 ILE A C 1
ATOM 643 O O . ILE A 1 87 ? -9.505 1.304 -2.279 1.00 98.50 87 ILE A O 1
ATOM 647 N N . PHE A 1 88 ? -7.375 1.170 -1.534 1.00 98.44 88 PHE A N 1
ATOM 648 C CA . PHE A 1 88 ? -6.718 2.100 -2.439 1.00 98.44 88 PHE A CA 1
ATOM 649 C C . PHE A 1 88 ? -5.630 1.329 -3.179 1.00 98.44 88 PHE A C 1
ATOM 651 O O . PHE A 1 88 ? -4.622 0.953 -2.584 1.00 98.44 88 PHE A O 1
ATOM 658 N N . ALA A 1 89 ? -5.845 1.059 -4.461 1.00 98.31 89 ALA A N 1
ATOM 659 C CA . ALA A 1 89 ? -4.958 0.212 -5.243 1.00 98.31 89 ALA A CA 1
ATOM 660 C C . ALA A 1 89 ? -4.348 0.948 -6.441 1.00 98.31 89 ALA A C 1
ATOM 662 O O . ALA A 1 89 ? -5.004 1.769 -7.079 1.00 98.31 89 ALA A O 1
ATOM 663 N N . SER A 1 90 ? -3.103 0.621 -6.769 1.00 97.75 90 SER A N 1
ATOM 664 C CA . SER A 1 90 ? -2.436 1.048 -7.997 1.00 97.75 90 SER A CA 1
ATOM 665 C C . SER A 1 90 ? -1.623 -0.110 -8.561 1.00 97.75 90 SER A C 1
ATOM 667 O O . SER A 1 90 ? -0.709 -0.617 -7.906 1.00 97.75 90 SER A O 1
ATOM 669 N N . PHE A 1 91 ? -1.965 -0.543 -9.770 1.00 96.12 91 PHE A N 1
ATOM 670 C CA . PHE A 1 91 ? -1.328 -1.684 -10.412 1.00 96.12 91 PHE A CA 1
ATOM 671 C C . PHE A 1 91 ? -0.742 -1.320 -11.763 1.00 96.12 91 PHE A C 1
ATOM 673 O O . PHE A 1 91 ? -1.342 -0.571 -12.531 1.00 96.12 91 PHE A O 1
ATOM 680 N N . VAL A 1 92 ? 0.390 -1.939 -12.083 1.00 93.38 92 VAL A N 1
ATOM 681 C CA . VAL A 1 92 ? 0.929 -1.976 -13.443 1.00 93.38 92 VAL A CA 1
ATOM 682 C C . VAL A 1 92 ? 0.685 -3.366 -14.023 1.00 93.38 92 VAL A C 1
ATOM 684 O O . VAL A 1 92 ? 1.016 -4.377 -13.403 1.00 93.38 92 VAL A O 1
ATOM 687 N N . VAL A 1 93 ? 0.091 -3.421 -15.209 1.00 90.19 93 VAL A N 1
ATOM 688 C CA . VAL A 1 93 ? -0.032 -4.635 -16.012 1.00 90.19 93 VAL A CA 1
ATOM 689 C C . VAL A 1 93 ? 1.272 -4.795 -16.784 1.00 90.19 93 VAL A C 1
ATOM 691 O O . VAL A 1 93 ? 1.559 -4.015 -17.690 1.00 90.19 93 VAL A O 1
ATOM 694 N N . ASP A 1 94 ? 2.086 -5.783 -16.419 1.00 78.06 94 ASP A N 1
ATOM 695 C CA . ASP A 1 94 ? 3.291 -6.102 -17.182 1.00 78.06 94 ASP A CA 1
ATOM 696 C C . ASP A 1 94 ? 2.939 -6.989 -18.384 1.00 78.06 94 ASP A C 1
ATOM 698 O O . ASP A 1 94 ? 3.020 -8.215 -18.335 1.00 78.06 94 ASP A O 1
ATOM 702 N N . GLU A 1 95 ? 2.522 -6.366 -19.487 1.00 64.50 95 GLU A N 1
ATOM 703 C CA . GLU A 1 95 ? 2.266 -7.083 -20.745 1.00 64.50 95 GLU A CA 1
ATOM 704 C C . GLU A 1 95 ? 3.564 -7.468 -21.478 1.00 64.50 95 GLU A C 1
ATOM 706 O O . GLU A 1 95 ? 3.535 -8.261 -22.419 1.00 64.50 95 GLU A O 1
ATOM 711 N N . SER A 1 96 ? 4.710 -6.905 -21.072 1.00 53.94 96 SER A N 1
ATOM 712 C CA . SER A 1 96 ? 5.908 -6.833 -21.918 1.00 53.94 96 SER A CA 1
ATOM 713 C C . SER A 1 96 ? 7.119 -7.626 -21.420 1.00 53.94 96 SER A C 1
ATOM 715 O O . SER A 1 96 ? 8.038 -7.840 -22.208 1.00 53.94 96 SER A O 1
ATOM 717 N N . LYS A 1 97 ? 7.165 -8.071 -20.153 1.00 53.62 97 LYS A N 1
ATOM 718 C CA . LYS A 1 97 ? 8.397 -8.651 -19.571 1.00 53.62 97 LYS A CA 1
ATOM 719 C C . LYS A 1 97 ? 8.218 -9.924 -18.746 1.00 53.62 97 LYS A C 1
ATOM 721 O O . LYS A 1 97 ? 9.216 -10.449 -18.247 1.00 53.62 97 LYS A O 1
ATOM 726 N N . SER A 1 98 ? 7.019 -10.507 -18.684 1.00 47.47 98 SER A N 1
ATOM 727 C CA . SER A 1 98 ? 6.733 -11.682 -17.840 1.00 47.47 98 SER A CA 1
ATOM 728 C C . SER A 1 98 ? 7.492 -12.977 -18.211 1.00 47.47 98 SER A C 1
ATOM 730 O O . SER A 1 98 ? 7.251 -14.013 -17.595 1.00 47.47 98 SER A O 1
ATOM 732 N N . ASN A 1 99 ? 8.391 -12.963 -19.206 1.00 44.97 99 ASN A N 1
ATOM 733 C CA . ASN A 1 99 ? 9.180 -14.133 -19.605 1.00 44.97 99 ASN A CA 1
ATOM 734 C C . ASN A 1 99 ? 10.708 -13.927 -19.649 1.00 44.97 99 ASN A C 1
ATOM 736 O O . ASN A 1 99 ? 11.402 -14.927 -19.809 1.00 44.97 99 ASN A O 1
ATOM 740 N N . GLU A 1 100 ? 11.261 -12.713 -19.495 1.00 48.47 100 GLU A N 1
ATOM 741 C CA . GLU A 1 100 ? 12.703 -12.486 -19.765 1.00 48.47 100 GLU A CA 1
ATOM 742 C C . GLU A 1 100 ? 13.603 -12.147 -18.560 1.00 48.47 100 GLU A C 1
ATOM 744 O O . GLU A 1 100 ? 14.823 -12.122 -18.704 1.00 48.47 100 GLU A O 1
ATOM 749 N N . SER A 1 101 ? 13.097 -11.982 -17.334 1.00 43.44 101 SER A N 1
ATOM 750 C CA . SER A 1 101 ? 13.986 -11.886 -16.158 1.00 43.44 101 SER A CA 1
ATOM 751 C C . SER A 1 101 ? 13.280 -12.414 -14.911 1.00 43.44 101 SER A C 1
ATOM 753 O O . SER A 1 101 ? 12.237 -11.897 -14.538 1.00 43.44 101 SER A O 1
ATOM 755 N N . HIS A 1 102 ? 13.744 -13.467 -14.242 1.00 43.50 102 HIS A N 1
ATOM 756 C CA . HIS A 1 102 ? 15.071 -13.576 -13.651 1.00 43.50 102 HIS A CA 1
ATOM 757 C C . HIS A 1 102 ? 15.608 -15.014 -13.702 1.00 43.50 102 HIS A C 1
ATOM 759 O O . HIS A 1 102 ? 14.876 -15.964 -13.447 1.00 43.50 102 HIS A O 1
ATOM 765 N N . ASN A 1 103 ? 16.920 -15.153 -13.908 1.00 41.44 103 ASN A N 1
ATOM 766 C CA . ASN A 1 103 ? 17.720 -16.383 -13.782 1.00 41.44 103 ASN A CA 1
ATOM 767 C C . ASN A 1 103 ? 17.744 -16.993 -12.354 1.00 41.44 103 ASN A C 1
ATOM 769 O O . ASN A 1 103 ? 18.706 -17.651 -11.968 1.00 41.44 103 ASN A O 1
ATOM 773 N N . TYR A 1 104 ? 16.699 -16.810 -11.544 1.00 44.56 104 TYR A N 1
ATOM 774 C CA . TYR A 1 104 ? 16.477 -17.634 -10.359 1.00 44.56 104 TYR A CA 1
ATOM 775 C C . TYR A 1 104 ? 15.842 -18.945 -10.824 1.00 44.56 104 TYR A C 1
ATOM 777 O O . TYR A 1 104 ? 14.635 -19.131 -10.707 1.00 44.56 104 TYR A O 1
ATOM 785 N N . GLY A 1 105 ? 16.665 -19.844 -11.377 1.00 43.12 105 GLY A N 1
ATOM 786 C CA . GLY A 1 105 ? 16.273 -21.111 -12.020 1.00 43.12 105 GLY A CA 1
ATOM 787 C C . GLY A 1 105 ? 15.480 -22.114 -11.165 1.00 43.12 105 GLY A C 1
ATOM 788 O O . GLY A 1 105 ? 15.267 -23.237 -11.605 1.00 43.12 105 GLY A O 1
ATOM 789 N N . TYR A 1 106 ? 15.025 -21.720 -9.975 1.00 46.00 106 TYR A N 1
ATOM 790 C CA . TYR A 1 106 ? 14.231 -22.532 -9.053 1.00 46.00 106 TYR A CA 1
ATOM 791 C C . TYR A 1 106 ? 12.916 -21.881 -8.610 1.00 46.00 106 TYR A C 1
ATOM 793 O O . TYR A 1 106 ? 12.064 -22.571 -8.056 1.00 46.00 106 TYR A O 1
ATOM 801 N N . LEU A 1 107 ? 12.699 -20.590 -8.880 1.00 47.88 107 LEU A N 1
ATOM 802 C CA . LEU A 1 107 ? 11.393 -19.965 -8.674 1.00 47.88 107 LEU A CA 1
ATOM 803 C C . LEU A 1 107 ? 10.640 -20.054 -9.997 1.00 47.88 107 LEU A C 1
ATOM 805 O O . LEU A 1 107 ? 10.682 -19.154 -10.833 1.00 47.88 107 LEU A O 1
ATOM 809 N N . SER A 1 108 ? 10.018 -21.217 -10.199 1.00 45.47 108 SER A N 1
ATOM 810 C CA . SER A 1 108 ? 9.038 -21.475 -11.252 1.00 45.47 108 SER A CA 1
ATOM 811 C C . SER A 1 108 ? 8.157 -20.247 -11.466 1.00 45.47 108 SER A C 1
ATOM 813 O O . SER A 1 108 ? 7.688 -19.690 -10.475 1.00 45.47 108 SER A O 1
ATOM 815 N N . LYS A 1 109 ? 7.967 -19.853 -12.737 1.00 56.38 109 LYS A N 1
ATOM 816 C CA . LYS A 1 109 ? 7.058 -18.797 -13.222 1.00 56.38 109 LYS A CA 1
ATOM 817 C C . LYS A 1 109 ? 6.068 -18.376 -12.140 1.00 56.38 109 LYS A C 1
ATOM 819 O O . LYS A 1 109 ? 5.205 -19.183 -11.800 1.00 56.38 109 LYS A O 1
ATOM 824 N N . PHE A 1 110 ? 6.216 -17.163 -11.599 1.00 57.44 110 PHE A N 1
ATOM 825 C CA . PHE A 1 110 ? 5.213 -16.599 -10.699 1.00 57.44 110 PHE A CA 1
ATOM 826 C C . PHE A 1 110 ? 3.852 -16.795 -11.367 1.00 57.44 110 PHE A C 1
ATOM 828 O O . PHE A 1 110 ? 3.605 -16.277 -12.458 1.00 57.44 110 PHE A O 1
ATOM 835 N N . VAL A 1 111 ? 3.021 -17.649 -10.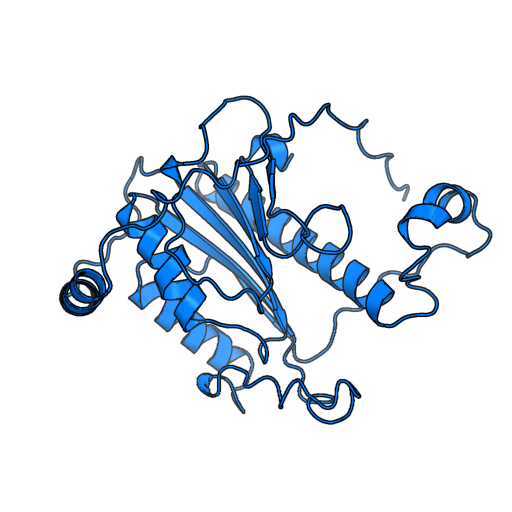769 1.00 58.94 111 VAL A N 1
ATOM 836 C CA . VAL A 1 111 ? 1.672 -17.889 -11.262 1.00 58.94 111 VAL A CA 1
ATOM 837 C C . VAL A 1 111 ? 0.864 -16.729 -10.726 1.00 58.94 111 VAL A C 1
ATOM 839 O O . VAL A 1 111 ? 0.292 -16.804 -9.645 1.00 58.94 111 VAL A O 1
ATOM 842 N N . GLY A 1 112 ? 0.911 -15.622 -11.459 1.00 61.84 112 GLY A N 1
ATOM 843 C CA . GLY A 1 112 ? -0.019 -14.533 -11.254 1.00 61.84 112 GLY A CA 1
ATOM 844 C C . GLY A 1 112 ? -1.448 -15.012 -11.294 1.00 61.84 112 GLY A C 1
ATOM 845 O O . GLY A 1 112 ? -1.737 -16.055 -11.887 1.00 61.84 112 GLY A O 1
ATOM 846 N N . GLU A 1 113 ? -2.339 -14.224 -10.703 1.00 69.50 113 GLU A N 1
ATOM 847 C CA . GLU A 1 113 ? -3.762 -14.518 -10.725 1.00 69.50 113 GLU A CA 1
ATOM 848 C C . GLU A 1 113 ? -4.247 -14.703 -12.168 1.00 69.50 113 GLU A C 1
ATOM 850 O O . GLU A 1 113 ? -4.314 -13.731 -12.934 1.00 69.50 113 GLU A O 1
ATOM 855 N N . PRO A 1 114 ? -4.612 -15.940 -12.574 1.00 75.75 114 PRO A N 1
ATOM 856 C CA . PRO A 1 114 ? -5.017 -16.217 -13.948 1.00 75.75 114 PRO A CA 1
ATOM 857 C C . PRO A 1 114 ? -6.244 -15.400 -14.351 1.00 75.75 114 PRO A C 1
ATOM 859 O O . PRO A 1 114 ? -6.493 -15.204 -15.539 1.00 75.75 114 PRO A O 1
ATOM 862 N N . MET A 1 115 ? -7.006 -14.924 -13.362 1.00 84.94 115 MET A N 1
ATOM 863 C CA . MET A 1 115 ? -8.273 -14.246 -13.564 1.00 84.94 115 MET A CA 1
ATOM 864 C C . MET A 1 115 ? -8.154 -12.905 -14.283 1.00 84.94 115 MET A C 1
ATOM 866 O O . MET A 1 115 ? -9.103 -12.531 -14.954 1.00 84.94 115 MET A O 1
ATOM 870 N N . PHE A 1 116 ? -7.029 -12.189 -14.179 1.00 88.81 116 PHE A N 1
ATOM 871 C CA . PHE A 1 116 ? -6.860 -10.890 -14.849 1.00 88.81 116 PHE A CA 1
ATOM 872 C C . PHE A 1 116 ? -6.158 -10.998 -16.202 1.00 88.81 116 PHE A C 1
ATOM 874 O O . PHE A 1 116 ? -6.021 -10.008 -16.923 1.00 88.81 116 PHE A O 1
ATOM 881 N N . LYS A 1 117 ? -5.713 -12.201 -16.574 1.00 86.69 117 LYS A N 1
ATOM 882 C CA . LYS A 1 117 ? -4.939 -12.413 -17.791 1.00 86.69 117 LYS A CA 1
ATOM 883 C C . LYS A 1 117 ? -5.761 -12.054 -19.032 1.00 86.69 117 LYS A C 1
ATOM 885 O O . LYS A 1 117 ? -6.833 -12.606 -19.262 1.00 86.69 117 LYS A O 1
ATOM 890 N N . GLY A 1 118 ? -5.221 -11.154 -19.853 1.00 87.62 118 GLY A N 1
ATOM 891 C CA . GLY A 1 118 ? -5.859 -10.696 -21.092 1.00 87.62 118 GLY A CA 1
ATOM 892 C C . GLY A 1 118 ? -7.041 -9.746 -20.883 1.00 87.62 118 GLY A C 1
ATOM 893 O O . GLY A 1 118 ? -7.713 -9.393 -21.850 1.00 87.62 118 GLY A O 1
ATOM 894 N N . MET A 1 119 ? -7.315 -9.324 -19.646 1.00 92.19 119 MET A N 1
ATOM 895 C CA . MET A 1 119 ? -8.315 -8.298 -19.377 1.00 92.19 119 MET A CA 1
ATOM 896 C C . MET A 1 119 ? -7.717 -6.906 -19.586 1.00 92.19 119 MET A C 1
ATOM 898 O O . MET A 1 119 ? -6.612 -6.624 -19.137 1.00 92.19 119 MET A O 1
ATOM 902 N N . GLY A 1 120 ? -8.475 -6.008 -20.220 1.00 93.31 120 GLY A N 1
ATOM 903 C CA . GLY A 1 120 ? -8.118 -4.590 -20.263 1.00 93.31 120 GLY A CA 1
ATOM 904 C C . GLY A 1 120 ? -8.330 -3.894 -18.906 1.00 93.31 120 GLY A C 1
ATOM 905 O O . GLY A 1 120 ? -9.119 -4.388 -18.090 1.00 93.31 120 GLY A O 1
ATOM 906 N N . PRO A 1 121 ? -7.712 -2.717 -18.672 1.00 94.69 121 PRO A N 1
ATOM 907 C CA . PRO A 1 121 ? -7.772 -1.995 -17.396 1.00 94.69 121 PRO A CA 1
ATOM 908 C C . PRO A 1 121 ? -9.182 -1.821 -16.813 1.00 94.69 121 PRO A C 1
ATOM 910 O O . PRO A 1 121 ? -9.401 -2.112 -15.642 1.00 94.69 121 PRO A O 1
ATOM 913 N N . SER A 1 122 ? -10.175 -1.436 -17.625 1.00 96.00 122 SER A N 1
ATOM 914 C CA . SER A 1 122 ? -11.556 -1.269 -17.145 1.00 96.00 122 SER A CA 1
ATOM 915 C C . SER A 1 122 ? -12.189 -2.574 -16.651 1.00 96.00 122 SER A C 1
ATOM 917 O O . SER A 1 122 ? -12.895 -2.563 -15.643 1.00 96.00 122 SER A O 1
ATOM 919 N N . ASN A 1 123 ? -11.917 -3.699 -17.319 1.00 96.06 123 ASN A N 1
ATOM 920 C CA . ASN A 1 123 ? -12.434 -5.009 -16.915 1.00 96.06 123 ASN A CA 1
ATOM 921 C C . ASN A 1 123 ? -11.753 -5.493 -15.630 1.00 96.06 123 ASN A C 1
ATOM 923 O O . ASN A 1 123 ? -12.430 -6.017 -14.748 1.00 96.06 123 ASN A O 1
ATOM 927 N N . ILE A 1 124 ? -10.444 -5.251 -15.495 1.00 95.50 124 ILE A N 1
ATOM 928 C CA . ILE A 1 124 ? -9.690 -5.514 -14.260 1.00 95.50 124 ILE A CA 1
ATOM 929 C C . ILE A 1 124 ? -10.300 -4.720 -13.106 1.00 95.50 124 ILE A C 1
ATOM 931 O O . ILE A 1 124 ? -10.634 -5.297 -12.074 1.00 95.50 124 ILE A O 1
ATOM 935 N N . THR A 1 125 ? -10.511 -3.414 -13.291 1.00 96.94 125 THR A N 1
ATOM 936 C CA . THR A 1 125 ? -11.127 -2.550 -12.280 1.00 96.94 125 THR A CA 1
ATOM 937 C C . THR A 1 125 ? -12.495 -3.070 -11.840 1.00 96.94 125 THR A C 1
ATOM 939 O O . THR A 1 125 ? -12.762 -3.134 -10.642 1.00 96.94 125 THR A O 1
ATOM 942 N N . GLN A 1 126 ? -13.365 -3.453 -12.777 1.00 97.00 126 GLN A N 1
ATOM 943 C CA . GLN A 1 126 ? -14.697 -3.972 -12.449 1.00 97.00 126 GLN A CA 1
ATOM 944 C C . GLN A 1 126 ? -14.635 -5.315 -11.715 1.00 97.00 126 GLN A C 1
ATOM 946 O O . GLN A 1 126 ? -15.330 -5.495 -10.716 1.00 97.00 126 GLN A O 1
ATOM 951 N N . ALA A 1 127 ? -13.794 -6.242 -12.180 1.00 95.69 127 ALA A N 1
ATOM 952 C CA . ALA A 1 127 ? -13.615 -7.541 -11.543 1.00 95.69 127 ALA A CA 1
ATOM 953 C C . ALA A 1 127 ? -13.064 -7.392 -10.117 1.00 95.69 127 ALA A C 1
ATOM 955 O O . ALA A 1 127 ? -13.638 -7.949 -9.184 1.00 95.69 127 ALA A O 1
ATOM 956 N N . PHE A 1 128 ? -12.034 -6.562 -9.935 1.00 96.69 128 PHE A N 1
ATOM 957 C CA . PHE A 1 128 ? -11.458 -6.266 -8.626 1.00 96.69 128 PHE A CA 1
ATOM 958 C C . PHE A 1 128 ? -12.497 -5.658 -7.673 1.00 96.69 128 PHE A C 1
ATOM 960 O O . PHE A 1 128 ? -12.643 -6.129 -6.548 1.00 96.69 128 PHE A O 1
ATOM 967 N N . LYS A 1 129 ? -13.268 -4.657 -8.128 1.00 97.56 129 LYS A N 1
ATOM 968 C CA . LYS A 1 129 ? -14.353 -4.045 -7.339 1.00 97.56 129 LYS A CA 1
ATOM 969 C C . LYS A 1 129 ? -15.377 -5.069 -6.877 1.00 97.56 129 LYS A C 1
ATOM 971 O O . LYS A 1 129 ? -15.615 -5.182 -5.679 1.00 97.56 129 LYS A O 1
ATOM 976 N N . ARG A 1 130 ? -15.910 -5.859 -7.811 1.00 95.88 130 ARG A N 1
ATOM 977 C CA . ARG A 1 130 ? -16.880 -6.917 -7.515 1.00 95.88 130 ARG A CA 1
ATOM 978 C C . ARG A 1 130 ? -16.341 -7.897 -6.472 1.00 95.88 130 ARG A C 1
ATOM 980 O O . ARG A 1 130 ? -17.067 -8.275 -5.557 1.00 95.88 130 ARG A O 1
ATOM 987 N N . ASP A 1 131 ? -15.088 -8.326 -6.603 1.00 95.31 131 ASP A N 1
ATOM 988 C CA . ASP A 1 131 ? -14.527 -9.349 -5.720 1.00 95.31 131 ASP A CA 1
ATOM 989 C C . ASP A 1 131 ? -14.241 -8.807 -4.309 1.00 95.31 131 ASP A C 1
ATOM 991 O O . ASP A 1 131 ? -14.464 -9.528 -3.335 1.00 95.31 131 ASP A O 1
ATOM 995 N N . VAL A 1 132 ? -13.841 -7.534 -4.191 1.00 96.50 132 VAL A N 1
ATOM 996 C CA . VAL A 1 132 ? -13.710 -6.811 -2.912 1.00 96.50 132 VAL A CA 1
ATOM 997 C C . VAL A 1 132 ? -15.071 -6.601 -2.244 1.00 96.50 132 VAL A C 1
ATOM 999 O O . VAL A 1 132 ? -15.226 -6.895 -1.058 1.00 96.50 132 VAL A O 1
ATOM 1002 N N . GLU A 1 133 ? -16.071 -6.143 -2.996 1.00 95.75 133 GLU A N 1
ATOM 1003 C CA . GLU A 1 133 ? -17.430 -5.903 -2.493 1.00 95.75 133 GLU A CA 1
ATOM 1004 C C . GLU A 1 133 ? -18.092 -7.198 -2.013 1.00 95.75 133 GLU A C 1
ATOM 1006 O O . GLU A 1 133 ? -18.735 -7.220 -0.963 1.00 95.75 133 GLU A O 1
ATOM 1011 N N . ARG A 1 134 ? -17.861 -8.313 -2.718 1.00 94.19 134 ARG A N 1
ATOM 1012 C CA . ARG A 1 134 ? -18.361 -9.641 -2.334 1.00 94.19 134 ARG A CA 1
ATOM 1013 C C . ARG A 1 134 ? -17.888 -10.086 -0.948 1.00 94.19 134 ARG A C 1
ATOM 1015 O O . ARG A 1 134 ? -18.592 -10.848 -0.293 1.00 94.19 134 ARG A O 1
ATOM 1022 N N . VAL A 1 135 ? -16.712 -9.642 -0.501 1.00 94.88 135 VAL A N 1
ATOM 1023 C CA . VAL A 1 135 ? -16.182 -9.964 0.837 1.00 94.88 135 VAL A CA 1
ATOM 1024 C C . VAL A 1 135 ? -16.420 -8.852 1.867 1.00 94.88 135 VAL A C 1
ATOM 1026 O O . VAL A 1 135 ? -15.861 -8.901 2.960 1.00 94.88 135 VAL A O 1
ATOM 1029 N N . GLY A 1 136 ? -17.257 -7.861 1.539 1.00 94.06 136 GLY A N 1
ATOM 1030 C CA . GLY A 1 136 ? -17.644 -6.775 2.443 1.00 94.06 136 GLY A CA 1
ATOM 1031 C C . GLY A 1 136 ? -16.657 -5.607 2.516 1.00 94.06 136 GLY A C 1
ATOM 1032 O O . GLY A 1 136 ? -16.767 -4.783 3.420 1.00 94.06 136 GLY A O 1
ATOM 1033 N N . GLY A 1 137 ? -15.689 -5.526 1.599 1.00 96.38 137 GLY A N 1
ATOM 1034 C CA . GLY A 1 137 ? -14.831 -4.349 1.451 1.00 96.38 137 GLY A CA 1
ATOM 1035 C C . GLY A 1 137 ? -15.417 -3.321 0.482 1.00 96.38 137 GLY A C 1
ATOM 1036 O O . GLY A 1 137 ? -16.357 -3.601 -0.258 1.00 96.38 137 GLY A O 1
ATOM 1037 N N . ARG A 1 138 ? -14.812 -2.134 0.426 1.00 97.31 138 ARG A N 1
ATOM 1038 C CA . ARG A 1 138 ? -15.091 -1.108 -0.587 1.00 97.31 138 ARG A CA 1
ATOM 1039 C C . ARG A 1 138 ? -13.805 -0.738 -1.313 1.00 97.31 138 ARG A C 1
ATOM 1041 O O . ARG A 1 138 ? -12.760 -0.567 -0.694 1.00 97.31 138 ARG A O 1
ATOM 1048 N N . VAL A 1 139 ? -13.873 -0.553 -2.627 1.00 98.06 139 VAL A N 1
ATOM 1049 C CA . VAL A 1 139 ? -12.758 0.023 -3.393 1.00 98.06 139 VAL A CA 1
ATOM 1050 C C . VAL A 1 139 ? -12.950 1.530 -3.483 1.00 98.06 139 VAL A C 1
ATOM 1052 O O . VAL A 1 139 ? -13.766 2.007 -4.271 1.00 98.06 139 VAL A O 1
ATOM 1055 N N . ALA A 1 140 ? -12.197 2.276 -2.677 1.00 97.81 140 ALA A N 1
ATOM 1056 C CA . ALA A 1 140 ? -12.224 3.736 -2.683 1.00 97.81 140 ALA A CA 1
ATOM 1057 C C . ALA A 1 140 ? -11.492 4.304 -3.909 1.00 97.81 140 ALA A C 1
ATOM 1059 O O . ALA A 1 140 ? -11.972 5.235 -4.552 1.00 97.81 140 ALA A O 1
ATOM 1060 N N . ARG A 1 141 ? -10.358 3.699 -4.284 1.00 98.06 141 ARG A N 1
ATOM 1061 C CA . ARG A 1 141 ? -9.600 4.054 -5.490 1.00 98.06 141 ARG A CA 1
ATOM 1062 C C . ARG A 1 141 ? -8.930 2.823 -6.080 1.00 98.06 141 ARG A C 1
ATOM 1064 O O . ARG A 1 141 ? -8.397 1.995 -5.347 1.00 98.06 141 ARG A O 1
ATOM 1071 N N . ILE A 1 142 ? -8.929 2.724 -7.403 1.00 98.25 142 ILE A N 1
ATOM 1072 C CA . ILE A 1 142 ? -8.113 1.752 -8.123 1.00 98.25 142 ILE A CA 1
ATOM 1073 C C . ILE A 1 142 ? -7.632 2.361 -9.432 1.00 98.25 142 ILE A C 1
ATOM 1075 O O . ILE A 1 142 ? -8.447 2.770 -10.258 1.00 98.25 142 ILE A O 1
ATOM 1079 N N . ASP A 1 143 ? -6.319 2.369 -9.610 1.00 97.62 143 ASP A N 1
ATOM 1080 C CA . ASP A 1 143 ? -5.668 2.741 -10.857 1.00 97.62 143 ASP A CA 1
ATOM 1081 C C . ASP A 1 143 ? -5.003 1.502 -11.466 1.00 97.62 143 ASP A C 1
ATOM 1083 O O . ASP A 1 143 ? -4.349 0.724 -10.769 1.00 97.62 143 ASP A O 1
ATOM 1087 N N . VAL A 1 144 ? -5.197 1.291 -12.767 1.00 96.75 144 VAL A N 1
ATOM 1088 C CA . VAL A 1 144 ? -4.597 0.176 -13.512 1.00 96.75 144 VAL A CA 1
ATOM 1089 C C . VAL A 1 144 ? -3.897 0.750 -14.734 1.00 96.75 144 VAL A C 1
ATOM 1091 O O . VAL A 1 144 ? -4.544 1.262 -15.649 1.00 96.75 144 VAL A O 1
ATOM 1094 N N . PHE A 1 145 ? -2.574 0.668 -14.738 1.00 94.75 145 PHE A N 1
ATOM 1095 C CA . PHE A 1 145 ? -1.706 1.200 -15.778 1.00 94.75 145 PHE A CA 1
ATOM 1096 C C . PHE A 1 145 ? -1.174 0.073 -16.658 1.00 94.75 145 PHE A C 1
ATOM 1098 O O . PHE A 1 145 ? -0.866 -1.007 -16.169 1.00 94.75 145 PHE A O 1
ATOM 1105 N N . THR A 1 146 ? -1.021 0.323 -17.955 1.00 91.75 146 THR A N 1
ATOM 1106 C CA . THR A 1 146 ? -0.367 -0.610 -18.895 1.00 91.75 146 THR A CA 1
ATOM 1107 C C . THR A 1 146 ? 1.127 -0.332 -19.058 1.00 91.75 146 THR A C 1
ATOM 1109 O O . THR A 1 146 ? 1.830 -1.060 -19.752 1.00 91.75 146 THR A O 1
ATOM 1112 N N . GLN A 1 147 ? 1.619 0.746 -18.446 1.00 88.88 147 GLN A N 1
ATOM 1113 C CA . GLN A 1 147 ? 3.014 1.164 -18.499 1.00 88.88 147 GLN A CA 1
ATOM 1114 C C . GLN A 1 147 ? 3.514 1.482 -17.094 1.00 88.88 147 GLN A C 1
ATOM 1116 O O . GLN A 1 147 ? 2.747 1.901 -16.225 1.00 88.88 147 GLN A O 1
ATOM 1121 N N . GLU A 1 148 ? 4.810 1.261 -16.879 1.00 86.81 148 GLU A N 1
ATOM 1122 C CA . GLU A 1 148 ? 5.469 1.643 -15.636 1.00 86.81 148 GLU A CA 1
ATOM 1123 C C . GLU A 1 148 ? 5.464 3.165 -15.460 1.00 86.81 148 GLU A C 1
ATOM 1125 O O . GLU A 1 148 ? 5.625 3.914 -16.421 1.00 86.81 148 GLU A O 1
ATOM 1130 N N . GLU A 1 149 ? 5.297 3.619 -14.219 1.00 86.00 149 GLU A N 1
ATOM 1131 C CA . GLU A 1 149 ? 5.327 5.044 -13.905 1.00 86.00 149 GLU A CA 1
ATOM 1132 C C . GLU A 1 149 ? 6.713 5.642 -14.201 1.00 86.00 149 GLU A C 1
ATOM 1134 O O . GLU A 1 149 ? 7.758 5.072 -13.847 1.00 86.00 149 GLU A O 1
ATOM 1139 N N . ASP A 1 150 ? 6.730 6.824 -14.815 1.00 89.62 150 ASP A N 1
ATOM 1140 C CA . ASP A 1 150 ? 7.957 7.591 -14.983 1.00 89.62 150 ASP A CA 1
ATOM 1141 C C . ASP A 1 150 ? 8.461 8.096 -13.629 1.00 89.62 150 ASP A C 1
ATOM 1143 O O . ASP A 1 150 ? 7.732 8.713 -12.838 1.00 89.62 150 ASP A O 1
ATOM 1147 N N . ILE A 1 151 ? 9.748 7.860 -13.373 1.00 89.62 151 ILE A N 1
ATOM 1148 C CA . ILE A 1 151 ? 10.430 8.467 -12.233 1.00 89.62 151 ILE A CA 1
ATOM 1149 C C . ILE A 1 151 ? 10.805 9.902 -12.576 1.00 89.62 151 ILE A C 1
ATOM 1151 O O . ILE A 1 151 ? 11.259 10.194 -13.683 1.00 89.62 151 ILE A O 1
ATOM 1155 N N . ASP A 1 152 ? 10.648 10.791 -11.601 1.00 89.38 152 ASP A N 1
ATOM 1156 C CA . ASP A 1 152 ? 11.084 12.172 -11.756 1.00 89.38 152 ASP A CA 1
ATOM 1157 C C . ASP A 1 152 ? 12.604 12.214 -12.007 1.00 89.38 152 ASP A C 1
ATOM 1159 O O . ASP A 1 152 ? 13.334 11.326 -11.539 1.00 89.38 152 ASP A O 1
ATOM 1163 N N . PRO A 1 153 ? 13.113 13.233 -12.727 1.00 89.12 153 PRO A N 1
ATOM 1164 C CA . PRO A 1 153 ? 14.539 13.370 -12.974 1.00 89.12 153 PRO A CA 1
ATOM 1165 C C . PRO A 1 153 ? 15.332 13.299 -11.670 1.00 89.12 153 PRO A C 1
ATOM 1167 O O . PRO A 1 153 ? 15.113 14.074 -10.735 1.00 89.12 153 PRO A O 1
ATOM 1170 N N . LEU A 1 154 ? 16.267 12.352 -11.611 1.00 88.38 154 LEU A N 1
ATOM 1171 C CA . LEU A 1 154 ? 17.141 12.211 -10.458 1.00 88.38 154 LEU A CA 1
ATOM 1172 C C . LEU A 1 154 ? 18.060 13.439 -10.368 1.00 88.38 154 LEU A C 1
ATOM 1174 O O . LEU A 1 154 ? 18.490 13.948 -11.407 1.00 88.38 154 LEU A O 1
ATOM 1178 N N . PRO A 1 155 ? 18.412 13.903 -9.154 1.00 87.12 155 PRO A N 1
ATOM 1179 C CA . PRO A 1 155 ? 19.381 14.982 -9.006 1.00 87.12 155 PRO A CA 1
ATOM 1180 C C . PRO A 1 155 ? 20.712 14.609 -9.673 1.00 87.12 155 PRO A C 1
ATOM 1182 O O . PRO A 1 155 ? 21.010 13.435 -9.896 1.00 87.12 155 PRO A O 1
ATOM 1185 N N . GLU A 1 156 ? 21.559 15.585 -9.981 1.00 88.12 156 GLU A N 1
ATOM 1186 C CA . GLU A 1 156 ? 22.891 15.274 -10.503 1.00 88.12 156 GLU A CA 1
ATOM 1187 C C . GLU A 1 156 ? 23.670 14.398 -9.510 1.00 88.12 156 GLU A C 1
ATOM 1189 O O . GLU A 1 156 ? 23.606 14.611 -8.292 1.00 88.12 156 GLU A O 1
ATOM 1194 N N . LYS A 1 157 ? 24.421 13.412 -10.022 1.00 82.44 157 LYS A N 1
ATOM 1195 C CA . LYS A 1 157 ? 25.181 12.453 -9.197 1.00 82.44 157 LYS A CA 1
ATOM 1196 C C . LYS A 1 157 ? 26.173 13.144 -8.259 1.00 82.44 157 LYS A C 1
ATOM 1198 O O . LYS A 1 157 ? 26.437 12.642 -7.172 1.00 82.44 157 LYS A O 1
ATOM 1203 N N . ASP A 1 158 ? 26.692 14.303 -8.653 1.00 85.44 158 ASP A N 1
ATOM 1204 C CA . ASP A 1 158 ? 27.654 15.063 -7.857 1.00 85.44 158 ASP A CA 1
ATOM 1205 C C . ASP A 1 158 ? 27.028 16.123 -6.951 1.00 85.44 158 ASP A C 1
ATOM 1207 O O . ASP A 1 158 ? 27.752 16.777 -6.188 1.00 85.44 158 ASP A O 1
ATOM 1211 N N . SER A 1 159 ? 25.697 16.249 -6.978 1.00 87.44 159 SER A N 1
ATOM 1212 C CA . SER A 1 159 ? 24.970 17.198 -6.141 1.00 87.44 159 SER A CA 1
ATOM 1213 C C . SER A 1 159 ? 25.183 16.910 -4.644 1.00 87.44 159 SER A C 1
ATOM 1215 O O . SER A 1 159 ? 25.246 15.745 -4.226 1.00 87.44 159 SER A O 1
ATOM 1217 N N . PRO A 1 160 ? 25.235 17.950 -3.788 1.00 87.75 160 PRO A N 1
ATOM 1218 C CA . PRO A 1 160 ? 25.334 17.777 -2.335 1.00 87.75 160 PRO A CA 1
ATOM 1219 C C . PRO A 1 160 ? 24.204 16.913 -1.744 1.00 87.75 160 PRO A C 1
ATOM 1221 O O . PRO A 1 160 ? 24.417 16.140 -0.807 1.00 87.75 160 PRO A O 1
ATOM 1224 N N . ILE A 1 161 ? 23.003 16.994 -2.328 1.00 83.38 161 ILE A N 1
ATOM 1225 C CA . ILE A 1 161 ? 21.833 16.207 -1.915 1.00 83.38 161 ILE A CA 1
ATOM 1226 C C . ILE A 1 161 ? 22.077 14.715 -2.156 1.00 83.38 161 ILE A C 1
ATOM 1228 O O . ILE A 1 161 ? 21.802 13.903 -1.274 1.00 83.38 161 ILE A O 1
ATOM 1232 N N . PHE A 1 162 ? 22.624 14.339 -3.315 1.00 80.25 162 PHE A N 1
ATOM 1233 C CA . PHE A 1 162 ? 22.918 12.934 -3.580 1.00 80.25 162 PHE A CA 1
ATOM 1234 C C . PHE A 1 162 ? 24.071 12.430 -2.710 1.00 80.25 162 PHE A C 1
ATOM 1236 O O . PHE A 1 162 ? 23.955 11.374 -2.089 1.00 80.25 162 PHE A O 1
ATOM 1243 N N . LYS A 1 163 ? 25.156 13.207 -2.593 1.00 84.06 163 LYS A N 1
ATOM 1244 C CA . LYS A 1 163 ? 26.319 12.836 -1.769 1.00 84.06 163 LYS A CA 1
ATOM 1245 C C . LYS A 1 163 ? 25.936 12.568 -0.311 1.00 84.06 163 LYS A C 1
ATOM 1247 O O . LYS A 1 163 ? 26.370 11.562 0.239 1.00 84.06 163 LYS A O 1
ATOM 1252 N N . SER A 1 164 ? 25.065 13.392 0.277 1.00 83.19 164 SER A N 1
ATOM 1253 C CA . SER A 1 164 ?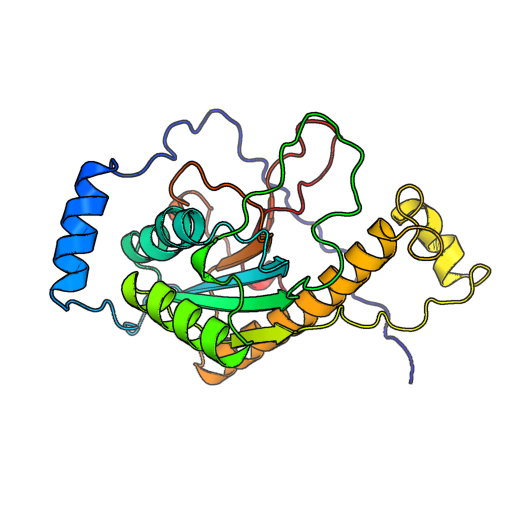 24.581 13.199 1.656 1.00 83.19 164 SER A CA 1
ATOM 1254 C C . SER A 1 164 ? 23.656 11.987 1.841 1.00 83.19 164 SER A C 1
ATOM 1256 O O . SER A 1 164 ? 23.489 11.513 2.962 1.00 83.19 164 SER A O 1
ATOM 1258 N N . ARG A 1 165 ? 23.067 11.452 0.762 1.00 79.69 165 ARG A N 1
ATOM 1259 C CA . ARG A 1 165 ? 22.114 10.326 0.800 1.00 79.69 165 ARG A CA 1
ATOM 1260 C C . ARG A 1 165 ? 22.636 9.049 0.146 1.00 79.69 165 ARG A C 1
ATOM 1262 O O . ARG A 1 165 ? 21.913 8.057 0.093 1.00 79.69 165 ARG A O 1
ATOM 1269 N N . ARG A 1 166 ? 23.881 9.054 -0.338 1.00 76.19 166 ARG A N 1
ATOM 1270 C CA . ARG A 1 166 ? 24.475 7.964 -1.127 1.00 76.19 166 ARG A CA 1
ATOM 1271 C C . ARG A 1 166 ? 24.427 6.613 -0.411 1.00 76.19 166 ARG A C 1
ATOM 1273 O O . ARG A 1 166 ? 24.209 5.602 -1.069 1.00 76.19 166 ARG A O 1
ATOM 1280 N N . SER A 1 167 ? 24.575 6.602 0.913 1.00 78.12 167 SER A N 1
ATOM 1281 C CA . SER A 1 167 ? 24.507 5.383 1.730 1.00 78.12 167 SER A CA 1
ATOM 1282 C C . SER A 1 167 ? 23.126 4.724 1.742 1.00 78.12 167 SER A C 1
ATOM 1284 O O . SER A 1 167 ? 23.046 3.516 1.902 1.00 78.12 167 SER A O 1
ATOM 1286 N N . ARG A 1 168 ? 22.034 5.473 1.528 1.00 75.19 168 ARG A N 1
ATOM 1287 C CA . ARG A 1 168 ? 20.670 4.909 1.523 1.00 75.19 168 ARG A CA 1
ATOM 1288 C C . ARG A 1 168 ? 20.341 4.128 0.250 1.00 75.19 168 ARG A C 1
ATOM 1290 O O . ARG A 1 168 ? 19.415 3.330 0.250 1.00 75.19 168 ARG A O 1
ATOM 1297 N N . PHE A 1 169 ? 21.080 4.372 -0.831 1.00 73.88 169 PHE A N 1
ATOM 1298 C CA . PHE A 1 169 ? 20.862 3.759 -2.145 1.00 73.88 169 PHE A CA 1
ATOM 1299 C C . PHE A 1 169 ? 22.123 3.070 -2.677 1.00 73.88 169 PHE A C 1
ATOM 1301 O O . PHE A 1 169 ? 22.275 2.913 -3.889 1.00 73.88 169 PHE A O 1
ATOM 1308 N N . SER A 1 170 ? 23.065 2.711 -1.801 1.00 79.75 170 SER A N 1
ATOM 1309 C CA . SER A 1 170 ? 24.325 2.096 -2.221 1.00 79.75 170 SER A CA 1
ATOM 1310 C C . SER A 1 170 ? 24.112 0.715 -2.835 1.00 79.75 170 SER A C 1
ATOM 1312 O O . SER A 1 170 ? 24.768 0.397 -3.821 1.00 79.75 170 SER A O 1
ATOM 1314 N N . GLU A 1 171 ? 23.173 -0.067 -2.298 1.00 78.25 171 GLU A N 1
ATOM 1315 C CA . GLU A 1 171 ? 22.877 -1.424 -2.777 1.00 78.25 171 GLU A CA 1
ATOM 1316 C C . GLU A 1 171 ? 22.030 -1.423 -4.056 1.00 78.25 171 GLU A C 1
ATOM 1318 O O . GLU A 1 171 ? 22.289 -2.187 -4.983 1.00 78.25 171 GLU A O 1
ATOM 1323 N N . TYR A 1 172 ? 21.061 -0.508 -4.148 1.00 82.00 172 TYR A N 1
ATOM 1324 C CA . TYR A 1 172 ? 20.114 -0.428 -5.264 1.00 82.00 172 TYR A CA 1
ATOM 1325 C C . TYR A 1 172 ? 20.044 0.996 -5.813 1.00 82.00 172 TYR A C 1
ATOM 1327 O O . TYR A 1 172 ? 19.045 1.702 -5.675 1.00 82.00 172 TYR A O 1
ATOM 1335 N N . SER A 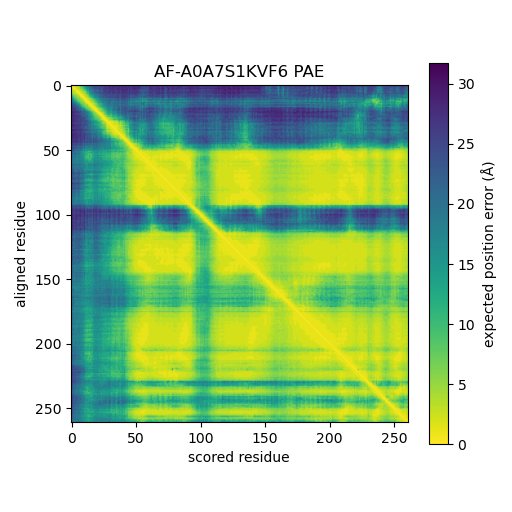1 173 ? 21.134 1.453 -6.432 1.00 88.12 173 SER A N 1
ATOM 1336 C CA . SER A 1 173 ? 21.195 2.817 -6.957 1.00 88.12 173 SER A CA 1
ATOM 1337 C C . SER A 1 173 ? 20.183 3.024 -8.096 1.00 88.12 173 SER A C 1
ATOM 1339 O O . SER A 1 173 ? 20.236 2.287 -9.090 1.00 88.12 173 SER A O 1
ATOM 1341 N N . PRO A 1 174 ? 19.307 4.047 -8.031 1.00 88.81 174 PRO A N 1
ATOM 1342 C CA . PRO A 1 174 ? 18.305 4.302 -9.071 1.00 88.81 174 PRO A CA 1
ATOM 1343 C C . PRO A 1 174 ? 18.910 4.798 -10.396 1.00 88.81 174 PRO A C 1
ATOM 1345 O O . PRO A 1 174 ? 18.250 4.764 -11.431 1.00 88.81 174 PRO A O 1
ATOM 1348 N N . TYR A 1 175 ? 20.179 5.218 -10.405 1.00 86.38 175 TYR A N 1
ATOM 1349 C CA . TYR A 1 175 ? 20.875 5.616 -11.635 1.00 86.38 175 TYR A CA 1
ATOM 1350 C C . TYR A 1 175 ? 21.306 4.423 -12.484 1.00 86.38 175 TYR A C 1
ATOM 1352 O O . TYR A 1 175 ? 21.479 4.569 -13.691 1.00 86.38 175 TYR A O 1
ATOM 1360 N N . PHE A 1 176 ? 21.535 3.274 -11.848 1.00 86.00 176 PHE A N 1
ATOM 1361 C CA . PHE A 1 176 ? 22.231 2.148 -12.469 1.00 86.00 176 PHE A CA 1
ATOM 1362 C C . PHE A 1 176 ? 21.420 0.855 -12.446 1.00 86.00 176 PHE A C 1
ATOM 1364 O O . PHE A 1 176 ? 21.680 -0.033 -13.249 1.00 86.00 176 PHE A O 1
ATOM 1371 N N . THR A 1 177 ? 20.441 0.736 -11.547 1.00 87.06 177 THR A N 1
ATOM 1372 C CA . THR A 1 177 ? 19.701 -0.510 -11.333 1.00 87.06 177 THR A CA 1
ATOM 1373 C C . THR A 1 177 ? 18.208 -0.313 -11.558 1.00 87.06 177 THR A C 1
ATOM 1375 O O . THR A 1 177 ? 17.627 0.692 -11.145 1.00 87.06 177 THR A O 1
ATOM 1378 N N . THR A 1 178 ? 17.564 -1.303 -12.173 1.00 86.50 178 THR A N 1
ATOM 1379 C CA . THR A 1 178 ? 16.100 -1.348 -12.300 1.00 86.50 178 THR A CA 1
ATOM 1380 C C . THR A 1 178 ? 15.428 -1.444 -10.931 1.00 86.50 178 THR A C 1
ATOM 1382 O O . THR A 1 178 ? 14.399 -0.816 -10.716 1.00 86.50 178 THR A O 1
ATOM 1385 N N . VAL A 1 179 ? 16.044 -2.153 -9.976 1.00 85.62 179 VAL A N 1
ATOM 1386 C CA . VAL A 1 179 ? 15.536 -2.270 -8.599 1.00 85.62 179 VAL A CA 1
ATOM 1387 C C . VAL A 1 179 ? 15.435 -0.895 -7.939 1.00 85.62 179 VAL A C 1
ATOM 1389 O O . VAL A 1 179 ? 14.364 -0.530 -7.467 1.00 85.62 179 VAL A O 1
ATOM 1392 N N . GLY A 1 180 ? 16.502 -0.090 -7.987 1.00 88.31 180 GLY A N 1
ATOM 1393 C CA . GLY A 1 180 ? 16.488 1.264 -7.432 1.00 88.31 180 GLY A CA 1
ATOM 1394 C C . GLY A 1 180 ? 15.432 2.164 -8.075 1.00 88.31 180 GLY A C 1
ATOM 1395 O O . GLY A 1 180 ? 14.745 2.905 -7.376 1.00 88.31 180 GLY A O 1
ATOM 1396 N N . LYS A 1 181 ? 15.246 2.072 -9.399 1.00 89.38 181 LYS A N 1
ATOM 1397 C CA . LYS A 1 181 ? 14.172 2.800 -10.099 1.00 89.38 181 LYS A CA 1
ATOM 1398 C C . LYS A 1 181 ? 12.789 2.349 -9.633 1.00 89.38 181 LYS A C 1
ATOM 1400 O O . LYS A 1 181 ? 11.943 3.191 -9.354 1.00 89.38 181 LYS A O 1
ATOM 1405 N N . ASN A 1 182 ? 12.573 1.043 -9.488 1.00 88.81 182 ASN A N 1
ATOM 1406 C CA . ASN A 1 182 ? 11.302 0.484 -9.030 1.00 88.81 182 ASN A CA 1
ATOM 1407 C C . ASN A 1 182 ? 10.970 0.878 -7.587 1.00 88.81 182 ASN A C 1
ATOM 1409 O O . ASN A 1 182 ? 9.807 1.137 -7.295 1.00 88.81 182 ASN A O 1
ATOM 1413 N N . VAL A 1 183 ? 11.971 1.010 -6.710 1.00 88.69 183 VAL A N 1
ATOM 1414 C CA . VAL A 1 183 ? 11.776 1.564 -5.359 1.00 88.69 183 VAL A CA 1
ATOM 1415 C C . VAL A 1 183 ? 11.226 2.992 -5.431 1.00 88.69 183 VAL A C 1
ATOM 1417 O O . VAL A 1 183 ? 10.271 3.316 -4.729 1.00 88.69 183 VAL A O 1
ATOM 1420 N N . LEU A 1 184 ? 11.772 3.839 -6.311 1.00 91.25 184 LEU A N 1
ATOM 1421 C CA . LEU A 1 184 ? 11.287 5.213 -6.476 1.00 91.25 184 LEU A CA 1
ATOM 1422 C C . LEU A 1 184 ? 9.885 5.281 -7.091 1.00 91.25 184 LEU A C 1
ATOM 1424 O O . LEU A 1 184 ? 9.069 6.073 -6.626 1.00 91.25 184 LEU A O 1
ATOM 1428 N N . ARG A 1 185 ? 9.585 4.438 -8.088 1.00 92.62 185 ARG A N 1
ATOM 1429 C CA . ARG A 1 185 ? 8.231 4.316 -8.662 1.00 92.62 185 ARG A CA 1
ATOM 1430 C C . ARG A 1 185 ? 7.221 3.927 -7.598 1.00 92.62 185 ARG A C 1
ATOM 1432 O O . ARG A 1 185 ? 6.227 4.614 -7.409 1.00 92.62 185 ARG A O 1
ATOM 1439 N N . ARG A 1 186 ? 7.525 2.873 -6.837 1.00 92.19 186 ARG A N 1
ATOM 1440 C CA . ARG A 1 186 ? 6.670 2.425 -5.740 1.00 92.19 186 ARG A CA 1
ATOM 1441 C C . ARG A 1 186 ? 6.454 3.539 -4.719 1.00 92.19 186 ARG A C 1
ATOM 1443 O O . ARG A 1 186 ? 5.320 3.771 -4.323 1.00 92.19 186 ARG A O 1
ATOM 1450 N N . TYR A 1 187 ? 7.509 4.250 -4.321 1.00 92.25 187 TYR A N 1
ATOM 1451 C CA . TYR A 1 187 ? 7.385 5.378 -3.397 1.00 92.25 187 TYR A CA 1
ATOM 1452 C C . TYR A 1 187 ? 6.462 6.480 -3.943 1.00 92.25 187 TYR A C 1
ATOM 1454 O O . TYR A 1 187 ? 5.592 6.965 -3.221 1.00 92.25 187 TYR A O 1
ATOM 1462 N N . LYS A 1 188 ? 6.610 6.848 -5.222 1.00 94.38 188 LYS A N 1
ATOM 1463 C CA . LYS A 1 188 ? 5.760 7.841 -5.895 1.00 94.38 188 LYS A CA 1
ATOM 1464 C C . LYS A 1 188 ? 4.294 7.399 -5.927 1.00 94.38 188 LYS A C 1
ATOM 1466 O O . LYS A 1 188 ? 3.422 8.152 -5.492 1.00 94.38 188 LYS A O 1
ATOM 1471 N N . THR A 1 189 ? 4.042 6.156 -6.328 1.00 95.12 189 THR A N 1
ATOM 1472 C CA . THR A 1 189 ?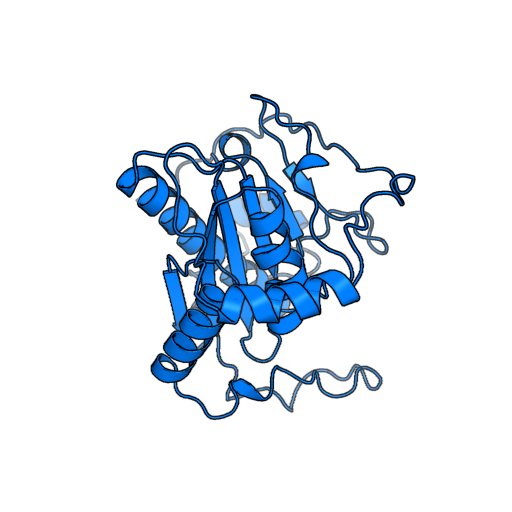 2.711 5.544 -6.322 1.00 95.12 189 THR A CA 1
ATOM 1473 C C . THR A 1 189 ? 2.096 5.527 -4.914 1.00 95.12 189 THR A C 1
ATOM 147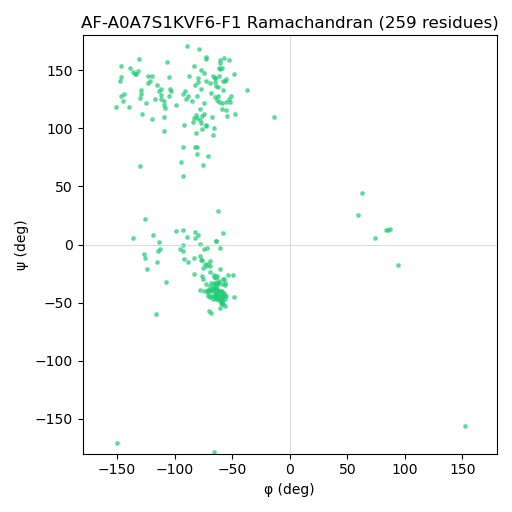5 O O . THR A 1 189 ? 0.967 5.980 -4.731 1.00 95.12 189 THR A O 1
ATOM 1478 N N . LEU A 1 190 ? 2.837 5.076 -3.896 1.00 95.31 190 LEU A N 1
ATOM 1479 C CA . LEU A 1 190 ? 2.378 5.058 -2.501 1.00 95.31 190 LEU A CA 1
ATOM 1480 C C . LEU A 1 190 ? 2.022 6.449 -1.987 1.00 95.31 190 LEU A C 1
ATOM 1482 O O . LEU A 1 190 ? 1.022 6.609 -1.293 1.00 95.31 190 LEU A O 1
ATOM 1486 N N . ASN A 1 191 ? 2.806 7.463 -2.350 1.00 95.12 191 ASN A N 1
ATOM 1487 C CA . ASN A 1 191 ? 2.506 8.841 -1.989 1.00 95.12 191 ASN A CA 1
ATOM 1488 C C . ASN A 1 191 ? 1.171 9.310 -2.603 1.00 95.12 191 ASN A C 1
ATOM 1490 O O . ASN A 1 191 ? 0.372 9.949 -1.923 1.00 95.12 191 ASN A O 1
ATOM 1494 N N . GLY A 1 192 ? 0.885 8.940 -3.856 1.00 95.94 192 GLY A N 1
ATOM 1495 C CA . GLY A 1 192 ? -0.412 9.207 -4.490 1.00 95.94 192 GLY A CA 1
ATOM 1496 C C . GLY A 1 192 ? -1.582 8.469 -3.824 1.00 95.94 192 GLY A C 1
ATOM 1497 O O . GLY A 1 192 ? -2.661 9.043 -3.634 1.00 95.94 192 GLY A O 1
ATOM 1498 N N . LEU A 1 193 ? -1.375 7.215 -3.408 1.00 96.56 193 LEU A N 1
ATOM 1499 C CA . LEU A 1 193 ? -2.376 6.464 -2.644 1.00 96.56 193 LEU A CA 1
ATOM 1500 C C . LEU A 1 193 ? -2.620 7.098 -1.270 1.00 96.56 193 LEU A C 1
ATOM 1502 O O . LEU A 1 193 ? -3.776 7.279 -0.898 1.00 96.56 193 LEU A O 1
ATOM 1506 N N . ARG A 1 194 ? -1.572 7.537 -0.564 1.00 96.00 194 ARG A N 1
ATOM 1507 C CA . ARG A 1 194 ? -1.694 8.226 0.731 1.00 96.00 194 ARG A CA 1
ATOM 1508 C C . ARG A 1 194 ? -2.518 9.506 0.624 1.00 96.00 194 ARG A C 1
ATOM 1510 O O . ARG A 1 194 ? -3.456 9.693 1.390 1.00 96.00 194 ARG A O 1
ATOM 1517 N N . GLN A 1 195 ? -2.254 10.329 -0.390 1.00 96.12 195 GLN A N 1
ATOM 1518 C CA . GLN A 1 195 ? -3.071 11.516 -0.671 1.00 96.12 195 GLN A CA 1
ATOM 1519 C C . GLN A 1 195 ? -4.542 11.162 -0.934 1.00 96.12 195 GLN A C 1
ATOM 1521 O O . GLN A 1 195 ? -5.444 11.912 -0.569 1.00 96.12 195 GLN A O 1
ATOM 1526 N N . SER A 1 196 ? -4.801 10.005 -1.549 1.00 97.12 196 SER A N 1
ATOM 1527 C CA . SER A 1 196 ? -6.165 9.525 -1.794 1.00 97.12 196 SER A CA 1
ATOM 1528 C C . SER A 1 196 ? -6.853 9.069 -0.509 1.00 97.12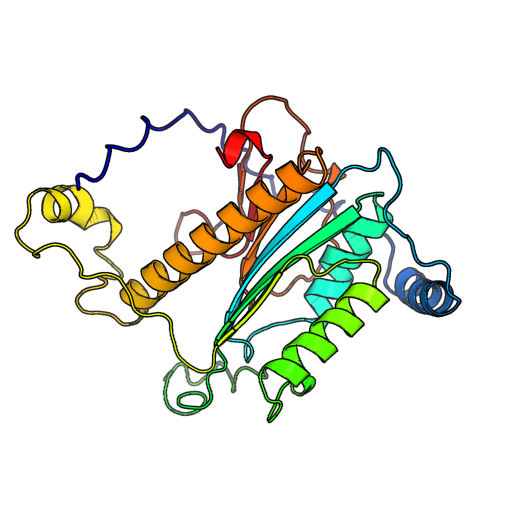 196 SER A C 1
ATOM 1530 O O . SER A 1 196 ? -8.027 9.372 -0.314 1.00 97.12 196 SER A O 1
ATOM 1532 N N . VAL A 1 197 ? -6.121 8.395 0.383 1.00 96.38 197 VAL A N 1
ATOM 1533 C CA . VAL A 1 197 ? -6.593 8.033 1.727 1.00 96.38 197 VAL A CA 1
ATOM 1534 C C . VAL A 1 197 ? -6.976 9.296 2.503 1.00 96.38 197 VAL A C 1
ATOM 1536 O O . VAL A 1 197 ? -8.078 9.374 3.040 1.00 96.38 197 VAL A O 1
ATOM 1539 N N . GLU A 1 198 ? -6.116 10.316 2.508 1.00 95.19 198 GLU A N 1
ATOM 1540 C CA . GLU A 1 198 ? -6.377 11.601 3.171 1.00 95.19 198 GLU A CA 1
ATOM 1541 C C . GLU A 1 198 ? -7.594 12.330 2.580 1.00 95.19 198 GLU A C 1
ATOM 1543 O O . GLU A 1 198 ? -8.446 12.833 3.319 1.00 95.19 198 GLU A O 1
ATOM 1548 N N . ALA A 1 199 ? -7.709 12.369 1.249 1.00 96.25 199 ALA A N 1
ATOM 1549 C CA . ALA A 1 199 ? -8.836 12.994 0.562 1.00 96.25 199 ALA A CA 1
ATOM 1550 C C . ALA A 1 199 ? -10.167 12.287 0.868 1.00 96.25 199 ALA A C 1
ATOM 1552 O O . ALA A 1 199 ? -11.180 12.950 1.111 1.00 96.25 199 ALA A O 1
ATOM 1553 N N . GLU A 1 200 ? -10.167 10.954 0.905 1.00 96.00 200 GLU A N 1
ATOM 1554 C CA . GLU A 1 200 ? -11.346 10.158 1.246 1.00 96.00 200 GLU A CA 1
ATOM 1555 C C . GLU A 1 200 ? -11.725 10.340 2.722 1.00 96.00 200 GLU A C 1
ATOM 1557 O O . GLU A 1 200 ? -12.891 10.584 3.033 1.00 96.00 200 GLU A O 1
ATOM 1562 N N . ALA A 1 201 ? -10.748 10.318 3.638 1.00 94.50 201 ALA A N 1
ATOM 1563 C CA . ALA A 1 201 ? -10.976 10.579 5.062 1.00 94.50 201 ALA A CA 1
ATOM 1564 C C . ALA A 1 201 ? -11.615 11.959 5.289 1.00 94.50 201 ALA A C 1
ATOM 1566 O O . ALA A 1 201 ? -12.591 12.095 6.034 1.00 94.50 201 ALA A O 1
ATOM 1567 N N . LYS A 1 202 ? -11.115 12.982 4.581 1.00 94.94 202 LYS A N 1
ATOM 1568 C CA . LYS A 1 202 ? -11.680 14.335 4.601 1.00 94.94 202 LYS A CA 1
ATOM 1569 C C . LYS A 1 202 ? -13.107 14.369 4.054 1.00 94.94 202 LYS A C 1
ATOM 1571 O O . LYS A 1 202 ? -13.965 15.006 4.658 1.00 94.94 202 LYS A O 1
ATOM 1576 N N . THR A 1 203 ? -13.367 13.683 2.942 1.00 94.88 203 THR A N 1
ATOM 1577 C CA . THR A 1 203 ? -14.695 13.621 2.306 1.00 94.88 203 THR A CA 1
ATOM 1578 C C . THR A 1 203 ? -15.726 12.956 3.217 1.00 94.88 203 THR A C 1
ATOM 1580 O O . THR A 1 203 ? -16.853 13.430 3.327 1.00 94.88 203 THR A O 1
ATOM 1583 N N . MET A 1 204 ? -15.328 11.903 3.932 1.00 92.12 204 MET A N 1
ATOM 1584 C CA . MET A 1 204 ? -16.185 11.215 4.900 1.00 92.12 204 MET A CA 1
ATOM 1585 C C . MET A 1 204 ? -16.310 11.950 6.244 1.00 92.12 204 MET A C 1
ATOM 1587 O O . MET A 1 204 ? -17.100 11.530 7.089 1.00 92.12 204 MET A O 1
ATOM 1591 N N . GLY A 1 205 ? -15.506 12.992 6.488 1.00 92.19 205 GLY A N 1
ATOM 1592 C CA . GLY A 1 205 ? -15.390 13.629 7.803 1.00 92.19 205 GLY A CA 1
ATOM 1593 C C . GLY A 1 205 ? -14.923 12.660 8.895 1.00 92.19 205 GLY A C 1
ATOM 1594 O O . GLY A 1 205 ? -15.256 12.843 10.066 1.00 92.19 205 GLY A O 1
ATOM 1595 N N . LYS A 1 206 ? -14.206 11.592 8.516 1.00 91.06 206 LYS A N 1
ATOM 1596 C CA . LYS A 1 206 ? -13.814 10.511 9.419 1.00 91.06 206 LYS A CA 1
ATOM 1597 C C . LYS A 1 206 ? -12.430 9.973 9.082 1.00 91.06 206 LYS A C 1
ATOM 1599 O O . LYS A 1 206 ? -12.150 9.573 7.958 1.00 91.06 206 LYS A O 1
ATOM 1604 N N . ASN A 1 207 ? -11.616 9.903 10.124 1.00 92.94 207 ASN A N 1
ATOM 1605 C CA . ASN A 1 207 ? -10.262 9.377 10.122 1.00 92.94 207 ASN A CA 1
ATOM 1606 C C . ASN A 1 207 ? -10.225 7.842 10.051 1.00 92.94 207 ASN A C 1
ATOM 1608 O O . ASN A 1 207 ? -11.107 7.162 10.588 1.00 92.94 207 ASN A O 1
ATOM 1612 N N . TYR A 1 208 ? -9.189 7.303 9.405 1.00 94.44 208 TYR A N 1
ATOM 1613 C CA . TYR A 1 208 ? -8.907 5.870 9.431 1.00 94.44 208 TYR A CA 1
ATOM 1614 C C . TYR A 1 208 ? -8.256 5.509 10.762 1.00 94.44 208 TYR A C 1
ATOM 1616 O O . TYR A 1 208 ? -7.347 6.189 11.223 1.00 94.44 208 TYR A O 1
ATOM 1624 N N . THR A 1 209 ? -8.724 4.431 11.386 1.00 94.25 209 THR A N 1
ATOM 1625 C CA . THR A 1 209 ? -8.121 3.918 12.622 1.00 94.25 209 THR A CA 1
ATOM 1626 C C . THR A 1 209 ? -6.760 3.301 12.327 1.00 94.25 209 THR A C 1
ATOM 1628 O O . THR A 1 209 ? -5.806 3.528 13.062 1.00 94.25 209 THR A O 1
ATOM 1631 N N . TRP A 1 210 ? -6.683 2.552 11.228 1.00 95.62 210 TRP A N 1
ATOM 1632 C CA . TRP A 1 210 ? -5.465 1.910 10.763 1.00 95.62 210 TRP A CA 1
ATOM 1633 C C . TRP A 1 210 ? -5.289 2.133 9.265 1.00 95.62 210 TRP A C 1
ATOM 1635 O O . TRP A 1 210 ? -6.261 2.155 8.504 1.00 95.62 210 TRP A O 1
ATOM 1645 N N . VAL A 1 211 ? -4.034 2.239 8.852 1.00 96.38 211 VAL A N 1
ATOM 1646 C CA . VAL A 1 211 ? -3.592 2.165 7.466 1.00 96.38 211 VAL A CA 1
ATOM 1647 C C . VAL A 1 211 ? -2.685 0.946 7.345 1.00 96.38 211 VAL A C 1
ATOM 1649 O O . VAL A 1 211 ? -1.722 0.800 8.094 1.00 96.38 211 VAL A O 1
ATOM 1652 N N . LEU A 1 212 ? -3.013 0.061 6.412 1.00 97.00 212 LEU A N 1
ATOM 1653 C CA . LEU A 1 212 ? -2.217 -1.099 6.045 1.00 97.00 212 LEU A CA 1
ATOM 1654 C C . LEU A 1 212 ? -1.625 -0.854 4.658 1.00 97.00 212 LEU A C 1
ATOM 1656 O O . LEU A 1 212 ? -2.343 -0.862 3.662 1.00 97.00 212 LEU A O 1
ATOM 1660 N N . GLU A 1 213 ? -0.317 -0.651 4.587 1.00 96.50 213 GLU A N 1
ATOM 1661 C CA . GLU A 1 213 ? 0.425 -0.663 3.332 1.00 96.50 213 GLU A CA 1
ATOM 1662 C C . GLU A 1 213 ? 0.904 -2.082 3.049 1.00 96.50 213 GLU A C 1
ATOM 1664 O O . GLU A 1 213 ? 1.589 -2.679 3.877 1.00 96.50 213 GLU A O 1
ATOM 1669 N N . ILE A 1 214 ? 0.573 -2.612 1.876 1.00 95.38 214 ILE A N 1
ATOM 1670 C CA . ILE A 1 214 ? 0.977 -3.952 1.456 1.00 95.38 214 ILE A CA 1
ATOM 1671 C C . ILE A 1 214 ? 1.457 -3.977 0.012 1.00 95.38 214 ILE A C 1
ATOM 1673 O O . ILE A 1 214 ? 0.976 -3.242 -0.855 1.00 95.38 214 ILE A O 1
ATOM 1677 N N . ARG A 1 215 ? 2.392 -4.888 -0.243 1.00 92.88 215 ARG A N 1
ATOM 1678 C CA . ARG A 1 215 ? 2.764 -5.305 -1.592 1.00 92.88 215 ARG A CA 1
ATOM 1679 C C . ARG A 1 215 ? 1.817 -6.368 -2.133 1.00 92.88 215 ARG A C 1
ATOM 1681 O O . ARG A 1 215 ? 1.216 -7.139 -1.388 1.00 92.88 215 ARG A O 1
ATOM 1688 N N . GLU A 1 216 ? 1.728 -6.409 -3.451 1.00 92.19 216 GLU A N 1
ATOM 1689 C CA . GLU A 1 216 ? 0.903 -7.324 -4.230 1.00 92.19 216 GLU A CA 1
ATOM 1690 C C . GLU A 1 216 ? 1.274 -8.802 -4.049 1.00 92.19 216 GLU A C 1
ATOM 1692 O O . GLU A 1 216 ? 0.396 -9.662 -4.059 1.00 92.19 216 GLU A O 1
ATOM 1697 N N . ASP A 1 217 ? 2.562 -9.083 -3.838 1.00 89.94 217 ASP A N 1
ATOM 1698 C CA . ASP A 1 217 ? 3.146 -10.426 -3.777 1.00 89.94 217 ASP A CA 1
ATOM 1699 C C . ASP A 1 217 ? 3.215 -10.994 -2.350 1.00 89.94 217 ASP A C 1
ATOM 1701 O O . ASP A 1 217 ? 3.907 -11.985 -2.088 1.00 89.94 217 ASP A O 1
ATOM 1705 N N . LEU A 1 218 ? 2.529 -10.358 -1.397 1.00 90.06 218 LEU A N 1
ATOM 1706 C CA . LEU A 1 218 ? 2.541 -10.783 -0.007 1.00 90.06 218 LEU A CA 1
ATOM 1707 C C . LEU A 1 218 ? 1.559 -11.934 0.233 1.00 90.06 218 LEU A C 1
ATOM 1709 O O . LEU A 1 218 ? 0.341 -11.757 0.233 1.00 90.06 218 LEU A O 1
ATOM 1713 N N . LEU A 1 219 ? 2.107 -13.117 0.516 1.00 89.50 219 LEU A N 1
ATOM 1714 C CA . LEU A 1 219 ? 1.319 -14.285 0.890 1.00 89.50 219 LEU A CA 1
ATOM 1715 C C . LEU A 1 219 ? 0.843 -14.181 2.346 1.00 89.50 219 LEU A C 1
ATOM 1717 O O . LEU A 1 219 ? 1.600 -14.432 3.285 1.00 89.50 219 LEU A O 1
ATOM 1721 N N . TRP A 1 220 ? -0.437 -13.869 2.534 1.00 87.69 220 TRP A N 1
ATOM 1722 C CA . TRP A 1 220 ? -1.086 -13.932 3.842 1.00 87.69 220 TRP A CA 1
ATOM 1723 C C . TRP A 1 220 ? -1.489 -15.371 4.158 1.00 87.69 220 TRP A C 1
ATOM 1725 O O . TRP A 1 220 ? -2.428 -15.897 3.562 1.00 87.69 220 TRP A O 1
ATOM 1735 N N . ILE A 1 221 ? -0.807 -16.007 5.111 1.00 88.88 221 ILE A N 1
ATOM 1736 C CA . ILE A 1 221 ? -1.109 -17.385 5.548 1.00 88.88 221 ILE A CA 1
ATOM 1737 C C . ILE A 1 221 ? -2.091 -17.454 6.726 1.00 88.88 221 ILE A C 1
ATOM 1739 O O . ILE A 1 221 ? -2.622 -18.521 7.020 1.00 88.88 221 ILE A O 1
ATOM 1743 N N . ALA A 1 222 ? -2.348 -16.322 7.380 1.00 90.56 222 ALA A N 1
ATOM 1744 C CA . ALA A 1 222 ? -3.203 -16.212 8.554 1.00 90.56 222 ALA A CA 1
ATOM 1745 C C . ALA A 1 222 ? -4.088 -14.958 8.475 1.00 90.56 222 ALA A C 1
ATOM 1747 O O . ALA A 1 222 ? -3.666 -13.974 7.859 1.00 90.56 222 ALA A O 1
ATOM 1748 N N . PRO A 1 223 ? -5.281 -14.969 9.100 1.00 95.00 223 PRO A N 1
ATOM 1749 C CA . PRO A 1 223 ? -6.115 -13.780 9.226 1.00 95.00 223 PRO A CA 1
ATOM 1750 C C . PRO A 1 223 ? -5.383 -12.641 9.951 1.00 95.00 223 PRO A C 1
ATOM 1752 O O . PRO A 1 223 ? -4.801 -12.848 11.014 1.00 95.00 223 PRO A O 1
ATOM 1755 N N . LEU A 1 224 ? -5.443 -11.430 9.400 1.00 94.38 224 LEU A N 1
ATOM 1756 C CA . LEU A 1 224 ? -4.969 -10.216 10.052 1.00 94.38 224 LEU A CA 1
ATOM 1757 C C . LEU A 1 224 ? -5.789 -9.981 11.318 1.00 94.38 224 LEU A C 1
ATOM 1759 O O . LEU A 1 224 ? -7.013 -9.912 11.247 1.00 94.38 224 LEU A O 1
ATOM 1763 N N . ASN A 1 225 ? -5.123 -9.795 12.455 1.00 94.44 225 ASN A N 1
ATOM 1764 C CA . ASN A 1 225 ? -5.765 -9.455 13.718 1.00 94.44 225 ASN A CA 1
ATOM 1765 C C . ASN A 1 225 ? -5.443 -8.003 14.103 1.00 94.44 225 ASN A C 1
ATOM 1767 O O . ASN A 1 225 ? -4.390 -7.721 14.669 1.00 94.44 225 ASN A O 1
ATOM 1771 N N . LEU A 1 226 ? -6.360 -7.083 13.805 1.00 92.31 226 LEU A N 1
ATOM 1772 C CA . LEU A 1 226 ? -6.219 -5.660 14.107 1.00 92.31 226 LEU A CA 1
ATOM 1773 C C . LEU A 1 226 ? -6.295 -5.363 15.609 1.00 92.31 226 LEU A C 1
ATOM 1775 O O . LEU A 1 226 ? -5.758 -4.355 16.060 1.00 92.31 226 LEU A O 1
ATOM 1779 N N . THR A 1 227 ? -6.927 -6.243 16.390 1.00 90.00 227 THR A N 1
ATOM 1780 C CA . THR A 1 227 ? -7.014 -6.091 17.852 1.00 90.00 227 THR A CA 1
ATOM 1781 C C . THR A 1 227 ? -5.693 -6.387 18.563 1.00 90.00 227 THR A C 1
ATOM 1783 O O . THR A 1 227 ? -5.508 -5.975 19.705 1.00 90.00 227 THR A O 1
ATOM 1786 N N . ALA A 1 228 ? -4.756 -7.062 17.886 1.00 88.88 228 ALA A N 1
ATOM 1787 C CA . ALA A 1 228 ? -3.413 -7.307 18.405 1.00 88.88 228 ALA A CA 1
ATOM 1788 C C . ALA A 1 228 ? -2.533 -6.043 18.413 1.00 88.88 228 ALA A C 1
ATOM 1790 O O . ALA A 1 228 ? -1.533 -5.997 19.130 1.00 88.88 228 ALA A O 1
ATOM 1791 N N . PHE A 1 229 ? -2.895 -5.013 17.641 1.00 87.56 229 PHE A N 1
ATOM 1792 C CA . PHE A 1 229 ? -2.205 -3.728 17.662 1.00 87.56 229 PHE A CA 1
ATOM 1793 C C . PHE A 1 229 ? -2.779 -2.867 18.787 1.00 87.56 229 PHE A C 1
ATOM 1795 O O . PHE A 1 229 ? -3.982 -2.609 18.855 1.00 87.56 229 PHE A O 1
ATOM 1802 N N . ALA A 1 230 ? -1.913 -2.422 19.696 1.00 75.31 230 ALA A N 1
ATOM 1803 C CA . ALA A 1 230 ? -2.323 -1.569 20.799 1.00 75.31 230 ALA A CA 1
ATOM 1804 C C . ALA A 1 230 ? -2.758 -0.212 20.245 1.00 75.31 230 ALA A C 1
ATOM 1806 O O . ALA A 1 230 ? -1.905 0.551 19.816 1.00 75.31 230 ALA A O 1
ATOM 1807 N N . ALA A 1 231 ? -4.050 0.111 20.278 1.00 69.94 231 ALA A N 1
ATOM 1808 C CA . ALA A 1 231 ? -4.521 1.433 19.880 1.00 69.94 231 ALA A CA 1
ATOM 1809 C C . ALA A 1 231 ? -3.995 2.493 20.866 1.00 69.94 231 ALA A C 1
ATOM 1811 O O . ALA A 1 231 ? -4.524 2.653 21.968 1.00 69.94 231 ALA A O 1
ATOM 1812 N N . SER A 1 232 ? -2.936 3.206 20.482 1.00 75.69 232 SER A N 1
ATOM 1813 C CA . SER A 1 232 ? -2.423 4.371 21.203 1.00 75.69 232 SER A CA 1
ATOM 1814 C C . SER A 1 232 ? -2.754 5.652 20.446 1.00 75.69 232 SER A C 1
ATOM 1816 O O . SER A 1 232 ? -2.947 5.646 19.234 1.00 75.69 232 SER A O 1
ATOM 1818 N N . ARG A 1 233 ? -2.783 6.775 21.173 1.00 75.38 233 ARG A N 1
ATOM 1819 C CA . ARG A 1 233 ? -2.796 8.117 20.567 1.00 75.38 233 ARG A CA 1
ATOM 1820 C C . ARG A 1 233 ? -1.418 8.550 20.060 1.00 75.38 233 ARG A C 1
ATOM 1822 O O . ARG A 1 233 ? -1.318 9.563 19.381 1.00 75.38 233 ARG A O 1
ATOM 1829 N N . ALA A 1 234 ? -0.354 7.848 20.449 1.00 85.25 234 ALA A N 1
ATOM 1830 C CA . ALA A 1 234 ? 0.985 8.114 19.940 1.00 85.25 234 ALA A CA 1
ATOM 1831 C C . ALA A 1 234 ? 1.143 7.530 18.525 1.00 85.25 234 ALA A C 1
ATOM 1833 O O . ALA A 1 234 ? 0.536 6.495 18.251 1.00 85.25 234 ALA A O 1
ATOM 1834 N N . PRO A 1 235 ? 1.975 8.127 17.653 1.00 88.00 235 PRO A N 1
ATOM 1835 C CA . PRO A 1 235 ? 2.328 7.538 16.364 1.00 88.00 235 PRO A CA 1
ATOM 1836 C C . PRO A 1 235 ? 2.852 6.107 16.529 1.00 88.00 235 PRO A C 1
ATOM 1838 O O . PRO A 1 235 ? 3.792 5.867 17.289 1.00 88.00 235 PRO A O 1
ATOM 1841 N N . GLN A 1 236 ? 2.242 5.157 15.825 1.00 91.12 236 GLN A N 1
ATOM 1842 C CA . GLN A 1 236 ? 2.617 3.746 15.864 1.00 91.12 236 GLN A CA 1
ATOM 1843 C C . GLN A 1 236 ? 2.805 3.199 14.458 1.00 91.12 236 GLN A C 1
ATOM 1845 O O . GLN A 1 236 ? 1.949 3.378 13.594 1.00 91.12 236 GLN A O 1
ATOM 1850 N N . LEU A 1 237 ? 3.911 2.481 14.270 1.00 92.25 237 LEU A N 1
ATOM 1851 C CA . LEU A 1 237 ? 4.240 1.752 13.055 1.00 92.25 237 LEU A CA 1
ATOM 1852 C C . LEU A 1 237 ? 4.641 0.327 13.436 1.00 92.25 237 LEU A C 1
ATOM 1854 O O . LEU A 1 237 ? 5.550 0.117 14.238 1.00 92.25 237 LEU A O 1
ATOM 1858 N N . TYR A 1 238 ? 3.977 -0.636 12.817 1.00 92.12 238 TYR A N 1
ATOM 1859 C CA . TYR A 1 238 ? 4.263 -2.055 12.904 1.00 92.12 238 TYR A CA 1
ATOM 1860 C C . TYR A 1 238 ? 4.745 -2.528 11.538 1.00 92.12 238 TYR A C 1
ATOM 1862 O O . TYR A 1 238 ? 4.122 -2.244 10.514 1.00 92.12 238 TYR A O 1
ATOM 1870 N N . ALA A 1 239 ? 5.848 -3.261 11.530 1.00 91.12 239 ALA A N 1
ATOM 1871 C CA . ALA A 1 239 ? 6.418 -3.869 10.340 1.00 91.12 239 ALA A CA 1
ATOM 1872 C C . ALA A 1 239 ? 6.711 -5.341 10.622 1.00 91.12 239 ALA A C 1
ATOM 1874 O O . ALA A 1 239 ? 6.829 -5.752 11.776 1.00 91.12 239 ALA A O 1
ATOM 1875 N N . VAL A 1 240 ? 6.840 -6.127 9.560 1.00 84.12 240 VAL A N 1
ATOM 1876 C CA . VAL A 1 240 ? 7.359 -7.492 9.676 1.00 84.12 240 VAL A CA 1
ATOM 1877 C C . VAL A 1 240 ? 8.888 -7.425 9.764 1.00 84.12 240 VAL A C 1
ATOM 1879 O O . VAL A 1 240 ? 9.518 -6.604 9.093 1.00 84.12 240 VAL A O 1
ATOM 1882 N N . ASP A 1 241 ? 9.504 -8.292 10.562 1.00 79.06 241 ASP A N 1
ATOM 1883 C CA . ASP A 1 241 ? 10.964 -8.374 10.617 1.00 79.06 241 ASP A CA 1
ATOM 1884 C C . ASP A 1 241 ? 11.537 -8.947 9.313 1.00 79.06 241 ASP A C 1
ATOM 1886 O O . ASP A 1 241 ? 11.014 -9.899 8.717 1.00 79.06 241 ASP A O 1
ATOM 1890 N N . CYS A 1 242 ? 12.642 -8.366 8.836 1.00 75.44 242 CYS A N 1
ATOM 1891 C CA . CYS A 1 242 ? 13.393 -8.945 7.730 1.00 75.44 242 CYS A CA 1
ATOM 1892 C C . CYS A 1 242 ? 14.314 -10.052 8.263 1.00 75.44 242 CYS A C 1
ATOM 1894 O O . CYS A 1 242 ? 15.432 -9.777 8.697 1.00 75.44 242 CYS A O 1
ATOM 1896 N N . LEU A 1 243 ? 13.854 -11.306 8.181 1.00 72.12 243 LEU A N 1
ATOM 1897 C CA . LEU A 1 243 ? 14.558 -12.489 8.705 1.00 72.12 243 LEU A CA 1
ATOM 1898 C C . LEU A 1 243 ? 16.010 -12.651 8.212 1.00 72.12 243 LEU A C 1
ATOM 1900 O O . LEU A 1 243 ? 16.812 -13.283 8.890 1.00 72.12 243 LEU A O 1
ATOM 1904 N N . LEU A 1 244 ? 16.350 -12.123 7.029 1.00 70.56 244 LEU A N 1
ATOM 1905 C CA . LEU A 1 244 ? 17.642 -12.381 6.374 1.00 70.56 244 LEU A CA 1
ATOM 1906 C C . LEU A 1 244 ? 18.621 -11.203 6.393 1.00 70.56 244 LEU A C 1
ATOM 1908 O O . LEU A 1 244 ? 19.826 -11.433 6.415 1.00 70.56 244 LEU A O 1
ATOM 1912 N N . TYR A 1 245 ? 18.135 -9.960 6.356 1.00 67.44 245 TYR A N 1
ATOM 1913 C CA . TYR A 1 245 ? 18.985 -8.792 6.071 1.00 67.44 245 TYR A CA 1
ATOM 1914 C C . TYR A 1 245 ? 19.044 -7.763 7.209 1.00 67.44 245 TYR A C 1
ATOM 1916 O O . TYR A 1 245 ? 19.628 -6.700 7.027 1.00 67.44 245 TYR A O 1
ATOM 1924 N N . GLY A 1 246 ? 18.480 -8.064 8.387 1.00 65.12 246 GLY A N 1
ATOM 1925 C CA . GLY A 1 246 ? 18.628 -7.210 9.574 1.00 65.12 246 GLY A CA 1
ATOM 1926 C C . GLY A 1 246 ? 18.021 -5.811 9.413 1.00 65.12 246 GLY A C 1
ATOM 1927 O O . GLY A 1 246 ? 18.644 -4.817 9.778 1.00 65.12 246 GLY A O 1
ATOM 1928 N N . GLY A 1 247 ? 16.812 -5.728 8.852 1.00 74.50 247 GLY A N 1
ATOM 1929 C CA . GLY A 1 247 ? 16.114 -4.469 8.582 1.00 74.50 247 GLY A CA 1
ATOM 1930 C C . GLY A 1 247 ? 14.590 -4.594 8.631 1.00 74.50 247 GLY A C 1
ATOM 1931 O O . GLY A 1 247 ? 14.048 -5.629 9.017 1.00 74.50 247 GLY A O 1
ATOM 1932 N N . LEU A 1 248 ? 13.896 -3.532 8.215 1.00 78.00 248 LEU A N 1
ATOM 1933 C CA . LEU A 1 248 ? 12.434 -3.510 8.124 1.00 78.00 248 LEU A CA 1
ATOM 1934 C C . LEU A 1 248 ? 11.977 -4.189 6.831 1.00 78.00 248 LEU A C 1
ATOM 1936 O O . LEU A 1 248 ? 12.437 -3.835 5.744 1.00 78.00 248 LEU A O 1
ATOM 1940 N N . ASN A 1 249 ? 11.063 -5.152 6.939 1.00 80.62 249 ASN A N 1
ATOM 1941 C CA . ASN A 1 249 ? 10.414 -5.731 5.775 1.00 80.62 249 ASN A CA 1
ATOM 1942 C C . ASN A 1 249 ? 9.355 -4.752 5.261 1.00 80.62 249 ASN A C 1
ATOM 1944 O O . ASN A 1 249 ? 8.317 -4.539 5.882 1.00 80.62 249 ASN A O 1
ATOM 1948 N N . ASP A 1 250 ? 9.613 -4.172 4.098 1.00 80.06 250 ASP A N 1
ATOM 1949 C CA . ASP A 1 250 ? 8.738 -3.194 3.463 1.00 80.06 250 ASP A CA 1
ATOM 1950 C C . ASP A 1 250 ? 7.541 -3.830 2.734 1.00 80.06 250 ASP A C 1
ATOM 1952 O O . ASP A 1 250 ? 6.836 -3.138 2.001 1.00 80.06 250 ASP A O 1
ATOM 1956 N N . LYS A 1 251 ? 7.305 -5.142 2.882 1.00 87.56 251 LYS A N 1
ATOM 1957 C CA . LYS A 1 251 ? 6.170 -5.830 2.246 1.00 87.56 251 LYS A CA 1
ATOM 1958 C C . LYS A 1 251 ? 4.833 -5.557 2.925 1.00 87.56 251 LYS A C 1
ATOM 1960 O O . LYS A 1 251 ? 3.812 -5.615 2.243 1.00 87.56 251 LYS A O 1
ATOM 1965 N N . ALA A 1 252 ? 4.838 -5.301 4.233 1.00 92.69 252 ALA A N 1
ATOM 1966 C CA . ALA A 1 252 ? 3.651 -4.956 5.007 1.00 92.69 252 ALA A CA 1
ATOM 1967 C C . ALA A 1 252 ? 3.998 -3.986 6.132 1.00 92.69 252 ALA A C 1
ATOM 1969 O O . ALA A 1 252 ? 4.865 -4.280 6.955 1.00 92.69 252 ALA A O 1
ATOM 1970 N N . LEU A 1 253 ? 3.268 -2.877 6.190 1.00 94.50 253 LEU A N 1
ATOM 1971 C CA . LEU A 1 253 ? 3.332 -1.900 7.268 1.00 94.50 253 LEU A CA 1
ATOM 1972 C C . LEU A 1 253 ? 1.914 -1.619 7.765 1.00 94.50 253 LEU A C 1
ATOM 1974 O O . LEU A 1 253 ? 1.036 -1.304 6.966 1.00 94.50 253 LEU A O 1
ATOM 1978 N N . VAL A 1 254 ? 1.693 -1.703 9.073 1.00 95.19 254 VAL A N 1
ATOM 1979 C CA . VAL A 1 254 ? 0.451 -1.258 9.722 1.00 95.19 254 VAL A CA 1
ATOM 1980 C C . VAL A 1 254 ? 0.777 -0.045 10.566 1.00 95.19 254 VAL A C 1
ATOM 1982 O O . VAL A 1 254 ? 1.700 -0.087 11.372 1.00 95.19 254 VAL A O 1
ATOM 1985 N N . TYR A 1 255 ? 0.030 1.035 10.410 1.00 94.88 255 TYR A N 1
ATOM 1986 C CA . TYR A 1 255 ? 0.236 2.240 11.200 1.00 94.88 255 TYR A CA 1
ATOM 1987 C C . TYR A 1 255 ? -1.070 2.967 11.471 1.00 94.88 255 TYR A C 1
ATOM 1989 O O . TYR A 1 255 ? -2.040 2.833 10.724 1.00 94.88 255 TYR A O 1
ATOM 1997 N N . ASN A 1 256 ? -1.109 3.713 12.572 1.00 92.31 256 ASN A N 1
ATOM 1998 C CA . ASN A 1 256 ? -2.209 4.635 12.827 1.00 92.31 256 ASN A CA 1
ATOM 1999 C C . ASN A 1 256 ? -2.027 5.915 12.004 1.00 92.31 256 ASN A C 1
ATOM 2001 O O . ASN A 1 256 ? -0.984 6.153 11.390 1.00 92.31 256 ASN A O 1
ATOM 2005 N N . GLN A 1 257 ? -3.067 6.740 11.958 1.00 83.19 257 GLN A N 1
ATOM 2006 C CA . GLN A 1 257 ? -3.046 7.952 11.150 1.00 83.19 257 GLN A CA 1
ATOM 2007 C C . GLN A 1 257 ? -1.987 8.954 11.624 1.00 83.19 257 GLN A C 1
ATOM 2009 O O . GLN A 1 257 ? -1.391 9.639 10.800 1.00 83.19 257 GLN A O 1
ATOM 2014 N N . GLU A 1 258 ? -1.713 9.008 12.925 1.00 85.25 258 GLU A N 1
ATOM 2015 C CA . GLU A 1 258 ? -0.701 9.879 13.518 1.00 85.25 258 GLU A CA 1
ATOM 2016 C C . GLU A 1 258 ? 0.722 9.531 13.058 1.00 85.25 258 GLU A C 1
ATOM 2018 O O . GLU A 1 258 ? 1.571 10.412 12.987 1.00 85.25 258 GLU A O 1
ATOM 2023 N N . ALA A 1 259 ? 0.998 8.267 12.722 1.00 86.25 259 ALA A N 1
ATOM 2024 C CA . ALA A 1 259 ? 2.264 7.864 12.106 1.00 86.25 259 ALA A CA 1
ATOM 2025 C C . ALA A 1 259 ? 2.303 8.076 10.583 1.00 86.25 259 ALA A C 1
ATOM 2027 O O . ALA A 1 259 ? 3.371 7.971 9.980 1.00 86.25 259 ALA A O 1
ATOM 2028 N N . ALA A 1 260 ? 1.160 8.353 9.952 1.00 74.44 260 ALA A N 1
ATOM 2029 C CA . ALA A 1 260 ? 1.086 8.639 8.522 1.00 74.44 260 ALA A CA 1
ATOM 2030 C C . ALA A 1 260 ? 1.405 10.108 8.183 1.00 74.44 260 ALA A C 1
ATOM 2032 O O . ALA A 1 260 ? 1.807 10.381 7.047 1.00 74.44 260 ALA A O 1
ATOM 2033 N N . SER A 1 261 ? 1.191 11.019 9.143 1.00 67.44 261 SER A N 1
ATOM 2034 C CA . SER A 1 261 ? 1.367 12.480 9.047 1.00 67.44 261 SER A CA 1
ATOM 2035 C C . SER A 1 261 ? 2.776 12.946 9.395 1.00 67.44 261 SER A C 1
ATOM 2037 O O . SER A 1 261 ? 3.301 13.813 8.661 1.00 67.44 261 SER A O 1
#

Foldseek 3Di:
DDDDDDDDDDPADADDDDPPPPVQFDDDPVVVVVVLVVLVVPPQPPDDPPFAEEEEEEEEAQQQAPLVQCLRQELLLVVVVRYAYEYAYEHEHAPDPQPPDDPPVPPPRNRGDPVCPPPDFVRVVVVSQVSNSSSNYHYLYYHYHPDQDDADDDPPCPDPVNVVCVVVCVPPPCVPHPRNVVVRSRVVSSVVSLVSQVVVCVVVVHAHQKYKYAYRNDRNPHHDDPVVDPRDPAWHKYFDAPPPPGDGDPRIIMIGVNVSD

pLDDT: mean 78.71, std 21.24, range [25.58, 98.5]

Solvent-accessible surface area (backbone atoms only — not comparable to full-atom values): 15426 Å² total; per-residue (Å²): 135,82,84,74,82,73,80,79,86,73,90,72,64,75,62,78,82,66,87,83,58,80,77,52,66,61,88,56,74,69,60,54,53,56,43,55,51,53,43,71,70,65,67,67,65,64,88,56,92,88,52,51,28,34,36,36,40,38,43,46,46,51,54,43,29,46,56,70,39,44,45,53,21,42,43,30,34,36,39,76,73,53,32,43,40,36,32,33,37,41,31,28,43,68,87,84,53,89,84,79,74,72,93,54,90,78,67,69,77,82,80,28,48,72,86,54,66,93,52,54,55,70,55,41,52,50,52,52,42,51,59,39,44,66,47,44,27,43,68,78,40,75,46,66,35,78,56,82,71,83,68,76,87,75,74,60,83,86,35,70,71,42,62,77,45,42,82,82,35,65,92,41,32,54,90,81,32,71,66,19,39,48,54,52,32,51,52,55,51,49,52,55,44,49,53,48,52,53,52,50,24,60,74,68,74,45,76,49,57,33,38,34,42,35,40,30,70,55,82,52,91,53,41,49,59,72,83,76,53,79,90,62,94,62,52,36,55,38,62,46,78,31,90,86,76,83,48,80,30,85,52,40,37,42,27,30,54,68,55,74,110